Protein AF-A0A7M2T4Y6-F1 (afdb_monomer_lite)

Foldseek 3Di:
DDDDPQKDKDKDWDQDDPVCVVVDDPVCVVVNTDIDIDIDNAALPCGDPVDPPNSPPVNVVVVVVCVVVVVVLVVLLCVPFLVCQPDPDPVSSVVSVVVSVVVSVVLLCCLVPPCVVPVPQSPDRVVVCCVQPVPFPWDWDADPNDIDIDGDPPPPHPDPADDPPDDDPPPDPDPDDDPDPDDPPDDDDDDDDDDDDDDDDDDDDDDDDDDD

Sequence (212 aa):
MGRPEGMRLIVGQVKPSRRDAKKLTAFEQRTGWHYQIVATNVPARQGLSRALGSGQVWFVDALYRDHAEVEDRVKAIKRVGLGLLPSTSWQLNAAWVLAATLAADLDAWTRLLLLHDEPALAAAEPETIRRKLYHLPARLTTHARRRTLHLDRTWPGPTRSPRPGGAPPNCWPAPYGRPPPRRHRRGENRSTLGPVEPDAATPARRSSTARS

Radius of gyration: 33.73 Å; chains: 1; bounding box: 100×83×61 Å

Structure (mmCIF, N/CA/C/O backbone):
data_AF-A0A7M2T4Y6-F1
#
_entry.id   AF-A0A7M2T4Y6-F1
#
loop_
_atom_site.group_PDB
_atom_site.id
_atom_site.type_symbol
_atom_site.label_atom_id
_atom_site.label_alt_id
_atom_site.label_comp_id
_atom_site.label_asym_id
_atom_site.label_entity_id
_atom_site.label_seq_id
_atom_site.pdbx_PDB_ins_code
_atom_site.Cartn_x
_atom_site.Cartn_y
_atom_site.Cartn_z
_atom_site.occupancy
_atom_site.B_iso_or_equiv
_atom_site.auth_seq_id
_atom_site.auth_comp_id
_atom_site.auth_asym_id
_atom_site.auth_atom_id
_atom_site.pdbx_PDB_model_num
ATOM 1 N N . MET A 1 1 ? -33.852 4.608 2.303 1.00 56.06 1 MET A N 1
ATOM 2 C CA . MET A 1 1 ? -32.692 3.814 1.842 1.00 56.06 1 MET A CA 1
ATOM 3 C C . MET A 1 1 ? -32.162 3.030 3.033 1.00 56.06 1 MET A C 1
ATOM 5 O O . MET A 1 1 ? -31.587 3.633 3.930 1.00 56.06 1 MET A O 1
ATOM 9 N N . GLY A 1 2 ? -32.483 1.737 3.116 1.00 75.94 2 GLY A N 1
ATOM 10 C CA . GLY A 1 2 ? -32.081 0.876 4.233 1.00 75.94 2 GLY A CA 1
ATOM 11 C C . GLY A 1 2 ? -30.620 0.439 4.128 1.00 75.94 2 GLY A C 1
ATOM 12 O O . GLY A 1 2 ? -30.035 0.445 3.047 1.00 75.94 2 GLY A O 1
ATOM 13 N N . ARG A 1 3 ? -30.027 0.077 5.265 1.00 75.69 3 ARG A N 1
ATOM 14 C CA . ARG A 1 3 ? -28.677 -0.489 5.345 1.00 75.69 3 ARG A CA 1
ATOM 15 C C . ARG A 1 3 ? -28.613 -1.815 4.558 1.00 75.69 3 ARG A C 1
ATOM 17 O O . ARG A 1 3 ? -29.522 -2.625 4.730 1.00 75.69 3 ARG A O 1
ATOM 24 N N . PRO A 1 4 ? -27.552 -2.069 3.771 1.00 82.06 4 PRO A N 1
ATOM 25 C CA . PRO A 1 4 ? -27.324 -3.365 3.136 1.00 82.06 4 PRO A CA 1
ATOM 26 C C . PRO A 1 4 ? -27.311 -4.505 4.161 1.00 82.06 4 PRO A C 1
ATOM 28 O O . PRO A 1 4 ? -26.706 -4.381 5.233 1.00 82.06 4 PRO A O 1
ATOM 31 N N . GLU A 1 5 ? -27.962 -5.617 3.829 1.00 82.94 5 GLU A N 1
ATOM 32 C CA . GLU A 1 5 ? -27.984 -6.811 4.672 1.00 82.94 5 GLU A CA 1
ATOM 33 C C . GLU A 1 5 ? -26.557 -7.340 4.904 1.00 82.94 5 GLU A C 1
ATOM 35 O O . GLU A 1 5 ? -25.698 -7.282 4.024 1.00 82.94 5 GLU A O 1
ATOM 40 N N . GLY A 1 6 ? -26.261 -7.785 6.128 1.00 82.31 6 GLY A N 1
ATOM 41 C CA . GLY A 1 6 ? -24.927 -8.275 6.502 1.00 82.31 6 GLY A CA 1
ATOM 42 C C . GLY A 1 6 ? -23.855 -7.197 6.731 1.00 82.31 6 GLY A C 1
ATOM 43 O O . GLY A 1 6 ? -22.756 -7.521 7.183 1.00 82.31 6 GLY A O 1
ATOM 44 N N . MET A 1 7 ? -24.146 -5.912 6.498 1.00 88.62 7 MET A N 1
ATOM 45 C CA . MET A 1 7 ? -23.228 -4.823 6.843 1.00 88.62 7 MET A CA 1
ATOM 46 C C . MET A 1 7 ? -23.132 -4.678 8.367 1.00 88.62 7 MET A C 1
ATOM 48 O O . MET A 1 7 ? -24.150 -4.620 9.057 1.00 88.62 7 MET A O 1
ATOM 52 N N . ARG A 1 8 ? -21.923 -4.530 8.914 1.00 89.31 8 ARG A N 1
ATOM 53 C CA . ARG A 1 8 ? -21.618 -4.239 10.329 1.00 89.31 8 ARG A CA 1
ATOM 54 C C . ARG A 1 8 ? -20.864 -2.906 10.451 1.00 89.31 8 ARG A C 1
ATOM 56 O O . ARG A 1 8 ? -20.128 -2.524 9.545 1.00 89.31 8 ARG A O 1
ATOM 63 N N . LEU A 1 9 ? -21.087 -2.191 11.556 1.00 91.12 9 LEU A N 1
ATOM 64 C CA . LEU A 1 9 ? -20.340 -0.979 11.905 1.00 91.12 9 LEU A CA 1
ATOM 65 C C . LEU A 1 9 ? -19.523 -1.299 13.148 1.00 91.12 9 LEU A C 1
ATOM 67 O O . LEU A 1 9 ? -20.070 -1.799 14.127 1.00 91.12 9 LEU A O 1
ATOM 71 N N . ILE A 1 10 ? -18.230 -1.027 13.085 1.00 90.88 10 ILE A N 1
ATOM 72 C CA . ILE A 1 10 ? -17.296 -1.195 14.190 1.00 90.88 10 ILE A CA 1
ATOM 73 C C . ILE A 1 10 ? -16.854 0.202 14.599 1.00 90.88 10 ILE A C 1
ATOM 75 O O . ILE A 1 10 ? -16.450 0.987 13.744 1.00 90.88 10 ILE A O 1
ATOM 79 N N . VAL A 1 11 ? -16.952 0.515 15.889 1.00 91.56 11 VAL A N 1
ATOM 80 C CA . VAL A 1 11 ? -16.547 1.816 16.428 1.00 91.56 11 VAL A CA 1
ATOM 81 C C . VAL A 1 11 ? -15.307 1.620 17.287 1.00 91.56 11 VAL A C 1
ATOM 83 O O . VAL A 1 11 ? -15.361 0.954 18.319 1.00 91.56 11 VAL A O 1
ATOM 86 N N . GLY A 1 12 ? -14.195 2.193 16.841 1.00 88.69 12 GLY A N 1
ATOM 87 C CA . GLY A 1 12 ? -12.956 2.287 17.598 1.00 88.69 12 GLY A CA 1
ATOM 88 C C . GLY A 1 12 ? -12.886 3.609 18.353 1.00 88.69 12 GLY A C 1
ATOM 89 O O . GLY A 1 12 ? -13.310 4.647 17.841 1.00 88.69 12 GLY A O 1
ATOM 90 N N . GLN A 1 13 ? -12.337 3.565 19.564 1.00 90.31 13 GLN A N 1
ATOM 91 C CA . GLN A 1 13 ? -11.998 4.754 20.341 1.00 90.31 13 GLN A CA 1
ATOM 92 C C . GLN A 1 13 ? -10.482 4.862 20.408 1.00 90.31 13 GLN A C 1
ATOM 94 O O . GLN A 1 13 ? -9.802 3.909 20.790 1.00 90.31 13 GLN A O 1
ATOM 99 N N . VAL A 1 14 ? -9.952 6.017 20.027 1.00 88.44 14 VAL A N 1
ATOM 100 C CA . VAL A 1 14 ? -8.516 6.285 20.022 1.00 88.44 14 VAL A CA 1
ATOM 101 C C . VAL A 1 14 ? -8.263 7.545 20.827 1.00 88.44 14 VAL A C 1
ATOM 103 O O . VAL A 1 14 ? -9.002 8.527 20.729 1.00 88.44 14 VAL A O 1
ATOM 106 N N . LYS A 1 15 ? -7.211 7.531 21.649 1.00 90.62 15 LYS A N 1
ATOM 107 C CA . LYS A 1 15 ? -6.803 8.739 22.360 1.00 90.62 15 LYS A CA 1
ATOM 108 C C . LYS A 1 15 ? -6.257 9.741 21.333 1.00 90.62 15 LYS A C 1
ATOM 110 O O . LYS A 1 15 ? -5.295 9.404 20.640 1.00 90.62 15 LYS A O 1
ATOM 115 N N . PRO A 1 16 ? -6.850 10.939 21.205 1.00 88.38 16 PRO A N 1
ATOM 116 C CA . PRO A 1 16 ? -6.471 11.884 20.163 1.00 88.38 16 PRO A CA 1
ATOM 117 C C . PRO A 1 16 ? -5.017 12.328 20.338 1.00 88.38 16 PRO A C 1
ATOM 119 O O . PRO A 1 16 ? -4.589 12.668 21.446 1.00 88.38 16 PRO A O 1
ATOM 122 N N . SER A 1 17 ? -4.246 12.342 19.247 1.00 85.88 17 SER A N 1
ATOM 123 C CA . SER A 1 17 ? -2.893 12.893 19.280 1.00 85.88 17 SER A CA 1
ATOM 124 C C . SER A 1 17 ? -2.934 14.423 19.229 1.00 85.88 17 SER A C 1
ATOM 126 O O . SER A 1 17 ? -3.922 15.040 18.820 1.00 85.88 17 SER A O 1
ATOM 128 N N . ARG A 1 18 ? -1.813 15.076 19.559 1.00 84.50 18 ARG A N 1
ATOM 129 C CA . ARG A 1 18 ? -1.681 16.541 19.444 1.00 84.50 18 ARG A CA 1
ATOM 130 C C . ARG A 1 18 ? -1.966 17.061 18.026 1.00 84.50 18 ARG A C 1
ATOM 132 O O . ARG A 1 18 ? -2.377 18.209 17.876 1.00 84.50 18 ARG A O 1
ATOM 139 N N . ARG A 1 19 ? -1.740 16.244 16.989 1.00 82.62 19 ARG A N 1
ATOM 140 C CA . ARG A 1 19 ? -2.031 16.604 15.589 1.00 82.62 19 ARG A CA 1
ATOM 141 C C . ARG A 1 19 ? -3.530 16.581 15.297 1.00 82.62 19 ARG A C 1
ATOM 143 O O . ARG A 1 19 ? -4.000 17.396 14.506 1.00 82.62 19 ARG A O 1
ATOM 150 N N . ASP A 1 20 ? -4.259 15.700 15.972 1.00 82.12 20 ASP A N 1
ATOM 151 C CA . ASP A 1 20 ? -5.692 15.496 15.763 1.00 82.12 20 ASP A CA 1
ATOM 152 C C . ASP A 1 20 ? -6.520 16.524 16.524 1.00 82.12 20 ASP A C 1
ATOM 154 O O . ASP A 1 20 ? -7.615 16.845 16.086 1.00 82.12 20 ASP A O 1
ATOM 158 N N . ALA A 1 21 ? -5.962 17.132 17.580 1.00 80.31 21 ALA A N 1
ATOM 159 C CA . ALA A 1 21 ? -6.607 18.143 18.425 1.00 80.31 21 ALA A CA 1
ATOM 160 C C . ALA A 1 21 ? -7.379 19.234 17.651 1.00 80.31 21 ALA A C 1
ATOM 162 O O . ALA A 1 21 ? -8.423 19.687 18.106 1.00 80.31 21 ALA A O 1
ATOM 163 N N . LYS A 1 22 ? -6.894 19.640 16.469 1.00 83.00 22 LYS A N 1
ATOM 164 C CA . LYS A 1 22 ? -7.538 20.665 15.625 1.00 83.00 22 LYS A CA 1
ATOM 165 C C . LYS A 1 22 ? -8.741 20.160 14.818 1.00 83.00 22 LYS A C 1
ATOM 167 O O . LYS A 1 22 ? -9.500 20.974 14.308 1.00 83.00 22 LYS A O 1
ATOM 172 N N . LYS A 1 23 ? -8.870 18.846 14.644 1.00 84.94 23 LYS A N 1
ATOM 173 C CA . LYS A 1 23 ? -9.876 18.184 13.803 1.00 84.94 23 LYS A CA 1
ATOM 174 C C . LYS A 1 23 ? -10.997 17.529 14.612 1.00 84.94 23 LYS A C 1
ATOM 176 O O . LYS A 1 23 ? -11.909 16.979 14.007 1.00 84.94 23 LYS A O 1
ATOM 181 N N . LEU A 1 24 ? -10.931 17.570 15.946 1.00 86.19 24 LEU A N 1
ATOM 182 C CA . LEU A 1 24 ? -11.944 16.943 16.789 1.00 86.19 24 LEU A CA 1
ATOM 183 C C . LEU A 1 24 ? -13.290 17.650 16.650 1.00 86.19 24 LEU A C 1
ATOM 185 O O . LEU A 1 24 ? -13.403 18.870 16.787 1.00 86.19 24 LEU A O 1
ATOM 189 N N . THR A 1 25 ? -14.325 16.844 16.475 1.00 88.12 25 THR A N 1
ATOM 190 C CA . THR A 1 25 ? -15.721 17.278 16.495 1.00 88.12 25 THR A CA 1
ATOM 191 C C . THR A 1 25 ? -16.099 17.756 17.902 1.00 88.12 25 THR A C 1
ATOM 193 O O . THR A 1 25 ? -15.536 17.292 18.892 1.00 88.12 25 THR A O 1
ATOM 196 N N . ALA A 1 26 ? -17.103 18.628 18.037 1.00 89.44 26 ALA A N 1
ATOM 197 C CA . ALA A 1 26 ? -17.578 19.105 19.346 1.00 89.44 26 ALA A CA 1
ATOM 198 C C . ALA A 1 26 ? -17.929 17.961 20.328 1.00 89.44 26 ALA A C 1
ATOM 200 O O . ALA A 1 26 ? -17.712 18.074 21.533 1.00 89.44 26 ALA A O 1
ATOM 201 N N . PHE A 1 27 ? -18.424 16.830 19.813 1.00 88.88 27 PHE A N 1
ATOM 202 C CA . PHE A 1 27 ? -18.672 15.617 20.599 1.00 88.88 27 PHE A CA 1
ATOM 203 C C . PHE A 1 27 ? -17.379 14.962 21.122 1.00 88.88 27 PHE A C 1
ATOM 205 O O . PHE A 1 27 ? -17.298 14.560 22.283 1.00 88.88 27 PHE A O 1
ATOM 212 N N . GLU A 1 28 ? -16.348 14.895 20.286 1.00 90.81 28 GLU A N 1
ATOM 213 C CA . GLU A 1 28 ? -15.044 14.302 20.608 1.00 90.81 28 GLU A CA 1
ATOM 214 C C . GLU A 1 28 ? -14.272 15.163 21.609 1.00 90.81 28 GLU A C 1
ATOM 216 O O . GLU A 1 28 ? -13.628 14.650 22.518 1.00 90.81 28 GLU A O 1
ATOM 221 N N . GLN A 1 29 ? -14.402 16.489 21.507 1.00 88.75 29 GLN A N 1
ATOM 222 C CA . GLN A 1 29 ? -13.827 17.425 22.477 1.00 88.75 29 GLN A CA 1
ATOM 223 C C . GLN A 1 29 ? -14.450 17.259 23.869 1.00 88.75 29 GLN A C 1
ATOM 225 O O . GLN A 1 29 ? -13.742 17.320 24.870 1.00 88.75 29 GLN A O 1
ATOM 230 N N . ARG A 1 30 ? -15.765 17.009 23.939 1.00 91.75 30 ARG A N 1
ATOM 231 C CA . ARG A 1 30 ? -16.480 16.778 25.205 1.00 91.75 30 ARG A CA 1
ATOM 232 C C . ARG A 1 30 ? -16.122 15.452 25.868 1.00 91.75 30 ARG A C 1
ATOM 234 O O . ARG A 1 30 ? -16.092 15.373 27.089 1.00 91.75 30 ARG A O 1
ATOM 241 N N . THR A 1 31 ? -15.927 14.407 25.072 1.00 90.44 31 THR A N 1
ATOM 242 C CA . THR A 1 31 ? -15.650 13.047 25.561 1.00 90.44 31 THR A CA 1
ATOM 243 C C . THR A 1 31 ? -14.160 12.795 25.781 1.00 90.44 31 THR A C 1
ATOM 245 O O . THR A 1 31 ? -13.800 11.911 26.553 1.00 90.44 31 THR A O 1
ATOM 248 N N . GLY A 1 32 ? -13.290 13.567 25.123 1.00 89.25 32 GLY A N 1
ATOM 249 C CA . GLY A 1 32 ? -11.840 13.387 25.162 1.00 89.25 32 GLY A CA 1
ATOM 250 C C . GLY A 1 32 ? -11.331 12.220 24.308 1.00 89.25 32 GLY A C 1
ATOM 251 O O . GLY A 1 32 ? -10.147 11.889 24.386 1.00 89.25 32 GLY A O 1
ATOM 252 N N . TRP A 1 33 ? -12.195 11.610 23.4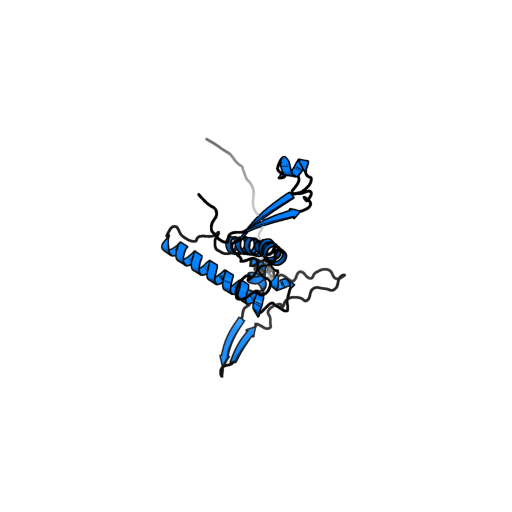91 1.00 91.56 33 TRP A N 1
ATOM 253 C CA . TRP A 1 33 ? -11.878 10.465 22.636 1.00 91.56 33 TRP A CA 1
ATOM 254 C C . TRP A 1 33 ? -12.129 10.796 21.167 1.00 91.56 33 TRP A C 1
ATOM 256 O O . TRP A 1 33 ? -13.115 11.449 20.832 1.00 91.56 33 TRP A O 1
ATOM 266 N N . HIS A 1 34 ? -11.243 10.321 20.289 1.00 90.25 34 HIS A N 1
ATOM 267 C CA . HIS A 1 34 ? -11.476 10.327 18.848 1.00 90.25 34 HIS A CA 1
ATOM 268 C C . HIS A 1 34 ? -12.184 9.032 18.452 1.00 90.25 34 HIS A C 1
ATOM 270 O O . HIS A 1 34 ? -11.745 7.943 18.840 1.00 90.25 34 HIS A O 1
ATOM 276 N N . TYR A 1 35 ? -13.273 9.146 17.693 1.00 89.94 35 TYR A N 1
ATOM 277 C CA . TYR A 1 35 ? -14.063 7.997 17.266 1.00 89.94 35 TYR A CA 1
ATOM 278 C C . TYR A 1 35 ? -13.834 7.715 15.791 1.00 89.94 35 TYR A C 1
ATOM 280 O O . TYR A 1 35 ? -13.989 8.583 14.934 1.00 89.94 35 TYR A O 1
ATOM 288 N N . GLN A 1 36 ? -13.540 6.457 15.491 1.00 89.12 36 GLN A N 1
ATOM 289 C CA . GLN A 1 36 ? -13.384 5.982 14.129 1.00 89.12 36 GLN A CA 1
ATOM 290 C C . GLN A 1 36 ? -14.416 4.894 13.855 1.00 89.12 36 GLN A C 1
ATOM 292 O O . GLN A 1 36 ? -14.528 3.929 14.612 1.00 89.12 36 GLN A O 1
ATOM 297 N N . ILE A 1 37 ? -15.175 5.047 12.771 1.00 90.88 37 ILE A N 1
ATOM 298 C CA . ILE A 1 37 ? -16.225 4.102 12.389 1.00 90.88 37 ILE A CA 1
ATOM 299 C C . ILE A 1 37 ? -15.777 3.365 11.133 1.00 90.88 37 ILE A C 1
ATOM 301 O O . ILE A 1 37 ? -15.547 3.983 10.096 1.00 90.88 37 ILE A O 1
ATOM 305 N N . VAL A 1 38 ? -15.691 2.040 11.216 1.00 90.38 38 VAL A N 1
ATOM 306 C CA . VAL A 1 38 ? -15.408 1.177 10.069 1.00 90.38 38 VAL A CA 1
ATOM 307 C C . VAL A 1 38 ? -16.673 0.430 9.689 1.00 90.38 38 VAL A C 1
ATOM 309 O O . VAL A 1 38 ? -17.248 -0.316 10.485 1.00 90.38 38 VAL A O 1
ATOM 312 N N . ALA A 1 39 ? -17.100 0.628 8.448 1.00 91.31 39 ALA A N 1
ATOM 313 C CA . ALA A 1 39 ? -18.188 -0.117 7.854 1.00 91.31 39 ALA A CA 1
ATOM 314 C C . ALA A 1 39 ? -17.640 -1.291 7.042 1.00 91.31 39 ALA A C 1
ATOM 316 O O . ALA A 1 39 ? -16.776 -1.112 6.189 1.00 91.31 39 ALA A O 1
ATOM 317 N N . THR A 1 40 ? -18.131 -2.500 7.300 1.00 90.00 40 THR A N 1
ATOM 318 C CA . THR A 1 40 ? -17.652 -3.701 6.607 1.00 90.00 40 THR A CA 1
ATOM 319 C C . THR A 1 40 ? -18.778 -4.714 6.430 1.00 90.00 40 THR A C 1
ATOM 321 O O . THR A 1 40 ? -19.718 -4.749 7.219 1.00 90.00 40 THR A O 1
ATOM 324 N N . ASN A 1 41 ? -18.697 -5.534 5.388 1.00 90.56 41 ASN A N 1
ATOM 325 C CA . ASN A 1 41 ? -19.604 -6.652 5.111 1.00 90.56 41 ASN A CA 1
ATOM 326 C C . ASN A 1 41 ? -18.990 -8.016 5.476 1.00 90.56 41 ASN A C 1
ATOM 328 O O . ASN A 1 41 ? -19.554 -9.054 5.143 1.00 90.56 41 ASN A O 1
ATOM 332 N N . VAL A 1 42 ? -17.828 -8.036 6.137 1.00 88.69 42 VAL A N 1
ATOM 333 C CA . VAL A 1 42 ? -17.208 -9.286 6.586 1.00 88.69 42 VAL A CA 1
ATOM 334 C C . VAL A 1 42 ? -18.105 -9.934 7.661 1.00 88.69 42 VAL A C 1
ATOM 336 O O . VAL A 1 42 ? -18.450 -9.264 8.638 1.00 88.69 42 VAL A O 1
ATOM 339 N N . PRO A 1 43 ? -18.500 -11.215 7.530 1.00 87.94 43 PRO A N 1
ATOM 340 C CA . PRO A 1 43 ? -19.362 -11.875 8.512 1.00 87.94 43 PRO A CA 1
ATOM 341 C C . PRO A 1 43 ? -18.685 -12.024 9.881 1.00 87.94 43 PRO A C 1
ATOM 343 O O . PRO A 1 43 ? -17.536 -12.449 9.965 1.00 87.94 43 PRO A O 1
ATOM 346 N N . ALA A 1 44 ? -19.402 -11.749 10.977 1.00 84.56 44 ALA A N 1
ATOM 347 C CA . ALA A 1 44 ? -18.850 -11.832 12.341 1.00 84.56 44 ALA A CA 1
ATOM 348 C C . ALA A 1 44 ? -18.409 -13.238 12.760 1.00 84.56 44 ALA A C 1
ATOM 350 O O . ALA A 1 44 ? -17.361 -13.386 13.380 1.00 84.56 44 ALA A O 1
ATOM 351 N N . ARG A 1 45 ? -19.190 -14.266 12.411 1.00 82.00 45 ARG A N 1
ATOM 352 C CA . ARG A 1 45 ? -18.912 -15.649 12.831 1.00 82.00 45 ARG A CA 1
ATOM 353 C C . ARG A 1 45 ? -17.994 -16.395 11.867 1.00 82.00 45 ARG A C 1
ATOM 355 O O . ARG A 1 45 ? -17.092 -17.090 12.310 1.00 82.00 45 ARG A O 1
ATOM 362 N N . GLN A 1 46 ? -18.229 -16.252 10.565 1.00 83.56 46 GLN A N 1
ATOM 363 C CA . GLN A 1 46 ? -17.495 -16.993 9.533 1.00 83.56 46 GLN A CA 1
ATOM 364 C C . GLN A 1 46 ? -16.240 -16.273 9.040 1.00 83.56 46 GLN A C 1
ATOM 366 O O . GLN A 1 46 ? -15.268 -16.934 8.689 1.00 83.56 46 GLN A O 1
ATOM 371 N N . GLY A 1 47 ? -16.234 -14.937 9.036 1.00 85.44 47 GLY A N 1
ATOM 372 C CA . GLY A 1 47 ? -15.184 -14.177 8.368 1.00 85.44 47 GLY A CA 1
ATOM 373 C C . GLY A 1 47 ? -15.143 -14.421 6.854 1.00 85.44 47 GLY A C 1
ATOM 374 O O . GLY A 1 47 ? -16.103 -14.881 6.240 1.00 85.44 47 GLY A O 1
ATOM 375 N N . LEU A 1 48 ? -14.020 -14.065 6.247 1.00 86.62 48 LEU A N 1
ATOM 376 C CA . LEU A 1 48 ? -13.625 -14.369 4.880 1.00 86.62 48 LEU A CA 1
ATOM 377 C C . LEU A 1 48 ? -13.201 -15.839 4.750 1.00 86.62 48 LEU A C 1
ATOM 379 O O . LEU A 1 48 ? -12.450 -16.361 5.572 1.00 86.62 48 LEU A O 1
ATOM 383 N N . SER A 1 49 ? -13.597 -16.473 3.646 1.00 85.00 49 SER A N 1
ATOM 384 C CA . SER A 1 49 ? -13.389 -17.907 3.382 1.00 85.00 49 SER A CA 1
ATOM 385 C C . SER A 1 49 ? -11.928 -18.374 3.400 1.00 85.00 49 SER A C 1
ATOM 387 O O . SER A 1 49 ? -11.670 -19.547 3.649 1.00 85.00 49 SER A O 1
ATOM 389 N N . ARG A 1 50 ? -10.964 -17.480 3.143 1.00 85.12 50 ARG A N 1
ATOM 390 C CA . ARG A 1 50 ? -9.521 -17.793 3.100 1.00 85.12 50 ARG A CA 1
ATOM 391 C C . ARG A 1 50 ? -8.729 -17.238 4.286 1.00 85.12 50 ARG A C 1
ATOM 393 O O . ARG A 1 50 ? -7.510 -17.357 4.297 1.00 85.12 50 ARG A O 1
ATOM 400 N N . ALA A 1 51 ? -9.397 -16.628 5.265 1.00 83.19 51 ALA A N 1
ATOM 401 C CA . ALA A 1 51 ? -8.745 -16.021 6.421 1.00 83.19 51 ALA A CA 1
ATOM 402 C C . ALA A 1 51 ? -9.492 -16.393 7.706 1.00 83.19 51 ALA A C 1
ATOM 404 O O . ALA A 1 51 ? -10.475 -15.753 8.083 1.00 83.19 51 ALA A O 1
ATOM 405 N N . LEU A 1 52 ? -9.019 -17.432 8.394 1.00 83.94 52 LEU A N 1
ATOM 406 C CA . LEU A 1 52 ? -9.554 -17.825 9.698 1.00 83.94 52 LEU A CA 1
ATOM 407 C C . LEU A 1 52 ? -9.436 -16.659 10.690 1.00 83.94 52 LEU A C 1
ATOM 409 O O . LEU A 1 52 ? -8.435 -15.950 10.717 1.00 83.94 52 LEU A O 1
ATOM 413 N N . GLY A 1 53 ? -10.480 -16.434 11.490 1.00 84.56 53 GLY A N 1
ATOM 414 C CA . GLY A 1 53 ? -10.506 -15.337 12.464 1.00 84.56 53 GLY A CA 1
ATOM 415 C C . GLY A 1 53 ? -10.780 -13.947 11.876 1.00 84.56 53 GLY A C 1
ATOM 416 O O . GLY A 1 53 ? -10.899 -12.989 12.632 1.00 84.56 53 GLY A O 1
ATOM 417 N N . SER A 1 54 ? -10.984 -13.814 10.563 1.00 87.06 54 SER A N 1
ATOM 418 C CA . SER A 1 54 ? -11.267 -12.512 9.931 1.00 87.06 54 SER A CA 1
ATOM 419 C C . SER A 1 54 ? -12.624 -11.891 10.286 1.00 87.06 54 SER A C 1
ATOM 421 O O . SER A 1 54 ? -12.871 -10.705 10.060 1.00 87.06 54 SER A O 1
ATOM 423 N N . GLY A 1 55 ? -13.516 -12.678 10.889 1.00 87.56 55 GLY A N 1
ATOM 424 C CA . GLY A 1 55 ? -14.763 -12.183 11.463 1.00 87.56 55 GLY A CA 1
ATOM 425 C C . GLY A 1 55 ? -14.561 -11.329 12.717 1.00 87.56 55 GLY A C 1
ATOM 426 O O . GLY A 1 55 ? -15.449 -10.540 13.043 1.00 87.56 55 GLY A O 1
ATOM 427 N N . GLN A 1 56 ? -13.404 -11.443 13.374 1.00 90.69 56 GLN A N 1
ATOM 428 C CA . GLN A 1 56 ? -13.092 -10.762 14.626 1.00 90.69 56 GLN A CA 1
ATOM 429 C C . GLN A 1 56 ? -12.825 -9.265 14.428 1.00 90.69 56 GLN A C 1
ATOM 431 O O . GLN A 1 56 ? -12.333 -8.823 13.389 1.00 90.69 56 GLN A O 1
ATOM 436 N N . VAL A 1 57 ? -13.115 -8.477 15.464 1.00 89.50 57 VAL A N 1
ATOM 437 C CA . VAL A 1 57 ? -12.987 -7.009 15.429 1.00 89.50 57 VAL A CA 1
ATOM 438 C C . VAL A 1 57 ? -11.536 -6.563 15.233 1.00 89.50 57 VAL A C 1
ATOM 440 O O . VAL A 1 57 ? -11.279 -5.673 14.427 1.00 89.50 57 VAL A O 1
ATOM 443 N N . TRP A 1 58 ? -10.582 -7.215 15.906 1.00 89.56 58 TRP A N 1
ATOM 444 C CA . TRP A 1 58 ? -9.156 -6.886 15.802 1.00 89.56 58 TRP A CA 1
ATOM 445 C C . TRP A 1 58 ? -8.598 -7.097 14.389 1.00 89.56 58 TRP A C 1
ATOM 447 O O . TRP A 1 58 ? -7.723 -6.352 13.964 1.00 89.56 58 TRP A O 1
ATOM 457 N N . PHE A 1 59 ? -9.123 -8.071 13.640 1.00 90.62 59 PHE A N 1
ATOM 458 C CA . PHE A 1 59 ? -8.683 -8.331 12.271 1.00 90.62 59 PHE A CA 1
ATOM 459 C C . PHE A 1 59 ? -9.113 -7.202 11.334 1.00 90.62 59 PHE A C 1
ATOM 461 O O . PHE A 1 59 ? -8.321 -6.726 10.529 1.00 90.62 59 PHE A O 1
ATOM 468 N N . VAL A 1 60 ? -10.360 -6.737 11.463 1.00 90.06 60 VAL A N 1
ATOM 469 C CA . VAL A 1 60 ? -10.854 -5.603 10.667 1.00 90.06 60 VAL A CA 1
ATOM 470 C C . VAL A 1 60 ? -10.110 -4.320 11.011 1.00 90.06 60 VAL A C 1
ATOM 472 O O . VAL A 1 60 ? -9.779 -3.556 10.111 1.00 90.06 60 VAL A O 1
ATOM 475 N N . ASP A 1 61 ? -9.849 -4.084 12.297 1.00 88.56 61 ASP A N 1
ATOM 476 C CA . ASP A 1 61 ? -9.076 -2.925 12.749 1.00 88.56 61 ASP A CA 1
ATOM 477 C C . ASP A 1 61 ? -7.650 -2.953 12.173 1.00 88.56 61 ASP A C 1
ATOM 479 O O . ASP A 1 61 ? -7.184 -1.951 11.632 1.00 88.56 61 ASP A O 1
ATOM 483 N N . ALA A 1 62 ? -6.988 -4.116 12.196 1.00 89.38 62 ALA A N 1
ATOM 484 C CA . ALA A 1 62 ? -5.672 -4.300 11.588 1.00 89.38 62 ALA A CA 1
ATOM 485 C C . ALA A 1 62 ? -5.691 -4.053 10.072 1.00 89.38 62 ALA A C 1
ATOM 487 O O . ALA A 1 62 ? -4.885 -3.266 9.587 1.00 89.38 62 ALA A O 1
ATOM 488 N N . LEU A 1 63 ? -6.646 -4.641 9.340 1.00 87.81 63 LEU A N 1
ATOM 489 C CA . LEU A 1 63 ? -6.819 -4.394 7.902 1.00 87.81 63 LEU A CA 1
ATOM 490 C C . LEU A 1 63 ? -7.042 -2.914 7.586 1.00 87.81 63 LEU A C 1
ATOM 492 O O . LEU A 1 63 ? -6.552 -2.404 6.583 1.00 87.81 63 LEU A O 1
ATOM 496 N N . TYR A 1 64 ? -7.804 -2.217 8.426 1.00 86.94 64 TYR A N 1
ATOM 497 C CA . TYR A 1 64 ? -8.040 -0.797 8.223 1.00 86.94 64 TYR A CA 1
ATOM 498 C C . TYR A 1 64 ? -6.771 0.025 8.473 1.00 86.94 64 TYR A C 1
ATOM 500 O O . TYR A 1 64 ? -6.501 0.962 7.729 1.00 86.94 64 TYR A O 1
ATOM 508 N N . ARG A 1 65 ? -5.969 -0.312 9.492 1.00 84.38 65 ARG A N 1
ATOM 509 C CA . ARG A 1 65 ? -4.678 0.361 9.719 1.00 84.38 65 ARG A CA 1
ATOM 510 C C . ARG A 1 65 ? -3.682 0.095 8.592 1.00 84.38 65 ARG A C 1
ATOM 512 O O . ARG A 1 65 ? -2.965 1.013 8.207 1.00 84.38 65 ARG A O 1
ATOM 519 N N . ASP A 1 66 ? -3.691 -1.114 8.043 1.00 87.56 66 ASP A N 1
ATOM 520 C CA . ASP A 1 66 ? -2.873 -1.509 6.892 1.00 87.56 66 ASP A CA 1
ATOM 521 C C . ASP A 1 66 ? -3.211 -0.707 5.623 1.00 87.56 66 ASP A C 1
ATOM 523 O O . ASP A 1 66 ? -2.362 -0.483 4.764 1.00 87.56 66 ASP A O 1
ATOM 527 N N . HIS A 1 67 ? -4.426 -0.153 5.531 1.00 82.88 67 HIS A N 1
ATOM 528 C CA . HIS A 1 67 ? -4.817 0.707 4.413 1.00 82.88 67 HIS A CA 1
ATOM 529 C C . HIS A 1 67 ? -3.888 1.921 4.213 1.00 82.88 67 HIS A C 1
ATOM 531 O O . HIS A 1 67 ? -3.767 2.417 3.092 1.00 82.88 67 HIS A O 1
ATOM 537 N N . ALA A 1 68 ? -3.184 2.374 5.258 1.00 80.69 68 ALA A N 1
ATOM 538 C CA . ALA A 1 68 ? -2.170 3.421 5.135 1.00 80.69 68 ALA A CA 1
ATOM 539 C C . ALA A 1 68 ? -1.052 3.047 4.139 1.00 80.69 68 ALA A C 1
ATOM 541 O O . ALA A 1 68 ? -0.577 3.909 3.396 1.00 80.69 68 ALA A O 1
ATOM 542 N N . GLU A 1 69 ? -0.682 1.765 4.048 1.00 82.25 69 GLU A N 1
ATOM 543 C CA . GLU A 1 69 ? 0.312 1.292 3.078 1.00 82.25 69 GLU A CA 1
ATOM 544 C C . GLU A 1 69 ? -0.179 1.460 1.634 1.00 82.25 69 GLU A C 1
ATOM 546 O O . GLU A 1 69 ? 0.590 1.830 0.740 1.00 82.25 69 GLU A O 1
ATOM 551 N N . VAL A 1 70 ? -1.478 1.240 1.398 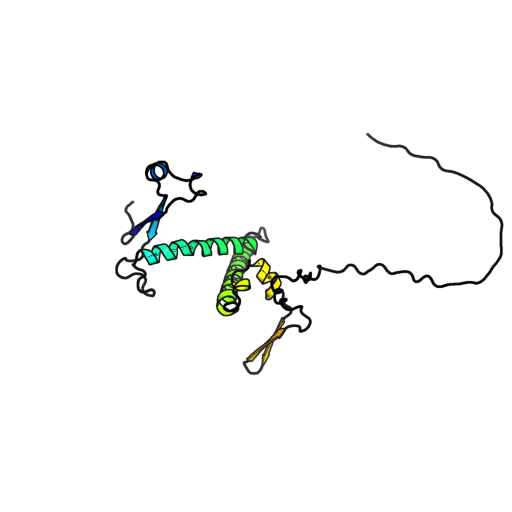1.00 84.81 70 VAL A N 1
ATOM 552 C CA . VAL A 1 70 ? -2.103 1.456 0.086 1.00 84.81 70 VAL A CA 1
ATOM 553 C C . VAL A 1 70 ? -2.015 2.929 -0.299 1.00 84.81 70 VAL A C 1
ATOM 555 O O . VAL A 1 70 ? -1.654 3.240 -1.435 1.00 84.81 70 VAL A O 1
ATOM 558 N N . GLU A 1 71 ? -2.286 3.849 0.629 1.00 85.88 71 GLU A N 1
ATOM 559 C CA . GLU A 1 71 ? -2.170 5.284 0.358 1.00 85.88 71 GLU A CA 1
ATOM 560 C C . GLU A 1 71 ? -0.742 5.695 -0.008 1.00 85.88 71 GLU A C 1
ATOM 562 O O . GLU A 1 71 ? -0.542 6.482 -0.939 1.00 85.88 71 GLU A O 1
ATOM 567 N N . ASP A 1 72 ? 0.258 5.157 0.687 1.00 85.19 72 ASP A N 1
ATOM 568 C CA . ASP A 1 72 ? 1.659 5.450 0.394 1.00 85.19 72 ASP A CA 1
ATOM 569 C C . ASP A 1 72 ? 2.089 4.868 -0.959 1.00 85.19 72 ASP A C 1
ATOM 571 O O . ASP A 1 72 ? 2.754 5.556 -1.742 1.00 85.19 72 ASP A O 1
ATOM 575 N N . ARG A 1 73 ? 1.595 3.678 -1.329 1.00 83.19 73 ARG A N 1
ATOM 576 C CA . ARG A 1 73 ? 1.770 3.130 -2.686 1.00 83.19 73 ARG A CA 1
ATOM 577 C C . ARG A 1 73 ? 1.079 3.968 -3.760 1.00 83.19 73 ARG A C 1
ATOM 579 O O . ARG A 1 73 ? 1.656 4.194 -4.824 1.00 83.19 73 ARG A O 1
ATOM 586 N N . VAL A 1 74 ? -0.112 4.501 -3.484 1.00 85.69 74 VAL A N 1
ATOM 587 C CA . VAL A 1 74 ? -0.818 5.417 -4.397 1.00 85.69 74 VAL A CA 1
ATOM 588 C C . VAL A 1 74 ? -0.048 6.734 -4.569 1.00 85.69 74 VAL A C 1
ATOM 590 O O . VAL A 1 74 ? 0.019 7.279 -5.674 1.00 85.69 74 VAL A O 1
ATOM 593 N N . LYS A 1 75 ? 0.575 7.264 -3.511 1.00 87.00 75 LYS A N 1
ATOM 594 C CA . LYS A 1 75 ? 1.450 8.447 -3.615 1.00 87.00 75 LYS A CA 1
ATOM 595 C C . LYS A 1 75 ? 2.690 8.142 -4.458 1.00 87.00 75 LYS A C 1
ATOM 597 O O . LYS A 1 75 ? 3.047 8.941 -5.324 1.00 87.00 75 LYS A O 1
ATOM 602 N N . ALA A 1 76 ? 3.303 6.981 -4.250 1.00 85.00 76 ALA A N 1
ATOM 603 C CA . ALA A 1 76 ? 4.453 6.506 -5.012 1.00 85.00 76 ALA A CA 1
ATOM 604 C C . ALA A 1 76 ? 4.156 6.388 -6.520 1.00 85.00 76 ALA A C 1
ATOM 606 O O . ALA A 1 76 ? 4.853 6.999 -7.331 1.00 85.00 76 ALA A O 1
ATOM 607 N N . ILE A 1 77 ? 3.090 5.684 -6.916 1.00 86.19 77 ILE A N 1
ATOM 608 C CA . ILE A 1 77 ? 2.735 5.512 -8.338 1.00 86.19 77 ILE A CA 1
ATOM 609 C C . ILE A 1 77 ? 2.383 6.847 -9.021 1.00 86.19 77 ILE A C 1
ATOM 611 O O . ILE A 1 77 ? 2.726 7.065 -10.188 1.00 86.19 77 ILE A O 1
ATOM 615 N N . LYS A 1 78 ? 1.769 7.789 -8.288 1.00 87.19 78 LYS A N 1
ATOM 616 C CA . LYS A 1 78 ? 1.506 9.151 -8.779 1.00 87.19 78 LYS A CA 1
ATOM 617 C C . LYS A 1 78 ? 2.793 9.917 -9.076 1.00 87.19 78 LYS A C 1
ATOM 619 O O . LYS A 1 78 ? 2.852 10.582 -10.105 1.00 87.19 78 LYS A O 1
ATOM 624 N N . ARG A 1 79 ? 3.823 9.800 -8.229 1.00 83.38 79 ARG A N 1
ATOM 625 C CA . ARG A 1 79 ? 5.130 10.443 -8.463 1.00 83.38 79 ARG A CA 1
ATOM 626 C C . ARG A 1 79 ? 5.866 9.872 -9.675 1.00 83.38 79 ARG A C 1
ATOM 628 O O . ARG A 1 79 ? 6.565 10.615 -10.353 1.00 83.38 79 ARG A O 1
ATOM 635 N N . VAL A 1 80 ? 5.744 8.568 -9.928 1.00 76.62 80 VAL A N 1
ATOM 636 C CA . VAL A 1 80 ? 6.563 7.879 -10.940 1.00 76.62 80 VAL A CA 1
ATOM 637 C C . VAL A 1 80 ? 5.928 7.880 -12.331 1.00 76.62 80 VAL A C 1
ATOM 639 O O . VAL A 1 80 ? 6.665 7.929 -13.314 1.00 76.62 80 VAL A O 1
ATOM 642 N N . GLY A 1 81 ? 4.594 7.838 -12.441 1.00 81.19 81 GLY A N 1
ATOM 643 C CA . GLY A 1 81 ? 3.940 7.703 -13.749 1.00 81.19 81 GLY A CA 1
ATOM 644 C C . GLY A 1 81 ? 2.560 8.339 -13.865 1.00 81.19 81 GLY A C 1
ATOM 645 O O . GLY A 1 81 ? 2.317 9.080 -14.815 1.00 81.19 81 GLY A O 1
ATOM 646 N N . LEU A 1 82 ? 1.655 8.101 -12.909 1.00 83.38 82 LEU A N 1
ATOM 647 C CA . LEU A 1 82 ? 0.257 8.542 -13.059 1.00 83.38 82 LEU A CA 1
ATOM 648 C C . LEU A 1 82 ? 0.072 10.066 -12.990 1.00 83.38 82 LEU A C 1
ATOM 650 O O . LEU A 1 82 ? -0.930 10.573 -13.482 1.00 83.38 82 LEU A O 1
ATOM 654 N N . GLY A 1 83 ? 1.019 10.803 -12.405 1.00 82.44 83 GLY A N 1
ATOM 655 C CA . GLY A 1 83 ? 1.012 12.268 -12.399 1.00 82.44 83 GLY A CA 1
ATOM 656 C C . GLY A 1 83 ? 1.564 12.915 -13.674 1.00 82.44 83 GLY A C 1
ATOM 657 O O . GLY A 1 83 ? 1.502 14.134 -13.795 1.00 82.44 83 GLY A O 1
ATOM 658 N N . LEU A 1 84 ? 2.115 12.131 -14.608 1.00 82.94 84 LEU A N 1
ATOM 659 C CA . LEU A 1 84 ? 2.848 12.613 -15.784 1.00 82.94 84 LEU A CA 1
ATOM 660 C C . LEU A 1 84 ? 2.245 12.029 -17.067 1.00 82.94 84 LEU A C 1
ATOM 662 O O . LEU A 1 84 ? 2.857 11.191 -17.727 1.00 82.94 84 LEU A O 1
ATOM 666 N N . LEU A 1 85 ? 1.021 12.443 -17.407 1.00 87.19 85 LEU A N 1
ATOM 667 C CA . LEU A 1 85 ? 0.381 12.007 -18.649 1.00 87.19 85 LEU A CA 1
ATOM 668 C C . LEU A 1 85 ? 1.136 12.579 -19.866 1.00 87.19 85 LEU A C 1
ATOM 670 O O . LEU A 1 85 ? 1.318 13.796 -19.944 1.00 87.19 85 LEU A O 1
ATOM 674 N N . PRO A 1 86 ? 1.580 11.737 -20.816 1.00 84.69 86 PRO A N 1
ATOM 675 C CA . PRO A 1 86 ? 2.497 12.156 -21.876 1.00 84.69 86 PRO A CA 1
ATOM 676 C C . PRO A 1 86 ? 1.811 12.847 -23.063 1.00 84.69 86 PRO A C 1
ATOM 678 O O . PRO A 1 86 ? 2.502 13.342 -23.952 1.00 84.69 86 PRO A O 1
ATOM 681 N N . SER A 1 87 ? 0.475 12.836 -23.145 1.00 89.06 87 SER A N 1
ATOM 682 C CA . SER A 1 87 ? -0.238 13.265 -24.351 1.00 89.06 87 SER A CA 1
ATOM 683 C C . SER A 1 87 ? -1.594 13.909 -24.076 1.00 89.06 87 SER A C 1
ATOM 685 O O . SER A 1 87 ? -2.193 13.740 -23.018 1.00 89.06 87 SER A O 1
ATOM 687 N N . THR A 1 88 ? -2.111 14.613 -25.081 1.00 89.19 88 THR A N 1
ATOM 688 C CA . THR A 1 88 ? -3.499 15.091 -25.149 1.00 89.19 88 THR A CA 1
ATOM 689 C C . THR A 1 88 ? -4.465 13.991 -25.626 1.00 89.19 88 THR A C 1
ATOM 691 O O . THR A 1 88 ? -5.669 14.104 -25.420 1.00 89.19 88 THR A O 1
ATOM 694 N N . SER A 1 89 ? -3.965 12.910 -26.246 1.00 94.44 89 SER A N 1
ATOM 695 C CA . SER A 1 89 ? -4.796 11.789 -26.713 1.00 94.44 89 SER A CA 1
ATOM 696 C C . SER A 1 89 ? -5.267 10.902 -25.558 1.00 94.44 89 SER A C 1
ATOM 698 O O . SER A 1 89 ? -4.467 10.405 -24.762 1.00 94.44 89 SER A O 1
ATOM 700 N N . TRP A 1 90 ? -6.574 10.627 -25.525 1.00 93.12 90 TRP A N 1
ATOM 701 C CA . TRP A 1 90 ? -7.175 9.715 -24.554 1.00 93.12 90 TRP A CA 1
ATOM 702 C C . TRP A 1 90 ? -6.634 8.286 -24.665 1.00 93.12 90 TRP A C 1
ATOM 704 O O . TRP A 1 90 ? -6.270 7.704 -23.646 1.00 93.12 90 TRP A O 1
ATOM 714 N N . GLN A 1 91 ? -6.543 7.717 -25.876 1.00 95.06 91 GLN A N 1
ATOM 715 C CA . GLN A 1 91 ? -6.103 6.324 -26.032 1.00 95.06 91 GLN A CA 1
ATOM 716 C C . GLN A 1 91 ? -4.668 6.123 -25.533 1.00 95.06 91 GLN A C 1
ATOM 718 O O . GLN A 1 91 ? -4.378 5.132 -24.863 1.00 95.06 91 GLN A O 1
ATOM 723 N N . LEU A 1 92 ? -3.782 7.084 -25.812 1.00 93.44 92 LEU A N 1
ATOM 724 C CA . LEU A 1 92 ? -2.394 7.023 -25.360 1.00 93.44 92 LEU A CA 1
ATOM 725 C C . LEU A 1 92 ? -2.291 7.156 -23.836 1.00 93.44 92 LEU A C 1
ATOM 727 O O . LEU A 1 92 ? -1.539 6.416 -23.205 1.00 93.44 92 LEU A O 1
ATOM 731 N N . ASN A 1 93 ? -3.090 8.033 -23.228 1.00 93.19 93 ASN A N 1
ATOM 732 C CA . ASN A 1 93 ? -3.135 8.167 -21.773 1.00 93.19 93 ASN A CA 1
ATOM 733 C C . ASN A 1 93 ? -3.734 6.930 -21.092 1.00 93.19 93 ASN A C 1
ATOM 735 O O . ASN A 1 93 ? -3.244 6.521 -20.04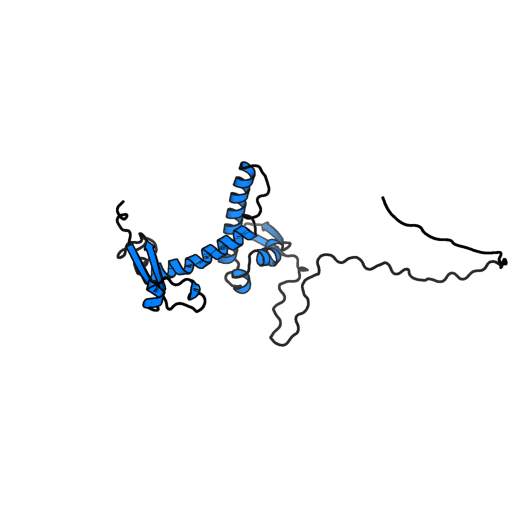5 1.00 93.19 93 ASN A O 1
ATOM 739 N N . ALA A 1 94 ? -4.739 6.288 -21.689 1.00 93.31 94 ALA A N 1
ATOM 740 C CA . ALA A 1 94 ? -5.281 5.032 -21.175 1.00 93.31 94 ALA A CA 1
ATOM 741 C C . ALA A 1 94 ? -4.221 3.915 -21.195 1.00 93.31 94 ALA A C 1
ATOM 743 O O . ALA A 1 94 ? -4.021 3.234 -20.189 1.00 93.31 94 ALA A O 1
ATOM 744 N N . ALA A 1 95 ? -3.484 3.776 -22.303 1.00 93.81 95 ALA A N 1
ATOM 745 C CA . ALA A 1 95 ? -2.363 2.842 -22.392 1.00 93.81 95 ALA A CA 1
ATOM 746 C C . ALA A 1 95 ? -1.253 3.174 -21.378 1.00 93.81 95 ALA A C 1
ATOM 748 O O . ALA A 1 95 ? -0.692 2.272 -20.756 1.00 93.81 95 ALA A O 1
ATOM 749 N N . TRP A 1 96 ? -0.975 4.462 -21.157 1.00 93.81 96 TRP A N 1
ATOM 750 C CA . TRP A 1 96 ? -0.015 4.920 -20.154 1.00 93.81 96 TRP A CA 1
ATOM 751 C C . TRP A 1 96 ? -0.428 4.546 -18.729 1.00 93.81 96 TRP A C 1
ATOM 753 O O . TRP A 1 96 ? 0.399 4.056 -17.965 1.00 93.81 96 TRP A O 1
ATOM 763 N N . VAL A 1 97 ? -1.703 4.726 -18.373 1.00 92.75 97 VAL A N 1
ATOM 764 C CA . VAL A 1 97 ? -2.232 4.327 -17.061 1.00 92.75 97 VAL A CA 1
ATOM 765 C C . VAL A 1 97 ? -2.058 2.824 -16.850 1.00 92.75 97 VAL A C 1
ATOM 767 O O . VAL A 1 97 ? -1.549 2.423 -15.808 1.00 92.75 97 VAL A O 1
ATOM 770 N N . LEU A 1 98 ? -2.386 2.000 -17.852 1.00 93.25 98 LEU A N 1
ATOM 771 C CA . LEU A 1 98 ? -2.174 0.550 -17.782 1.00 93.25 98 LEU A CA 1
ATOM 772 C C . LEU A 1 98 ? -0.693 0.197 -17.588 1.00 93.25 98 LEU A C 1
ATOM 774 O O . LEU A 1 98 ? -0.363 -0.610 -16.721 1.00 93.25 98 LEU A O 1
ATOM 778 N N . ALA A 1 99 ? 0.205 0.827 -18.350 1.00 92.19 99 ALA A N 1
ATOM 779 C CA . ALA A 1 99 ? 1.644 0.619 -18.211 1.00 92.19 99 ALA A CA 1
ATOM 780 C C . ALA A 1 99 ? 2.160 1.043 -16.824 1.00 92.19 99 ALA A C 1
ATOM 782 O O . ALA A 1 99 ? 2.973 0.338 -16.227 1.00 92.19 99 ALA A O 1
ATOM 783 N N . ALA A 1 100 ? 1.667 2.160 -16.282 1.00 90.62 100 ALA A N 1
ATOM 784 C CA . ALA A 1 100 ? 2.026 2.640 -14.952 1.00 90.62 100 ALA A CA 1
ATOM 785 C C . ALA A 1 100 ? 1.541 1.691 -13.843 1.00 90.62 100 ALA A C 1
ATOM 787 O O . ALA A 1 100 ? 2.288 1.435 -12.898 1.00 90.62 100 ALA A O 1
ATOM 788 N N . THR A 1 101 ? 0.333 1.132 -13.966 1.00 90.88 101 THR A N 1
ATOM 789 C CA . THR A 1 101 ? -0.184 0.123 -13.029 1.00 90.88 101 THR A CA 1
ATOM 790 C C . THR A 1 101 ? 0.638 -1.162 -13.087 1.00 90.88 101 THR A C 1
ATOM 792 O O . THR A 1 101 ? 1.082 -1.635 -12.046 1.00 90.88 101 THR A O 1
ATOM 795 N N . LEU A 1 102 ? 0.946 -1.666 -14.288 1.00 92.62 102 LEU A N 1
ATOM 796 C CA . LEU A 1 102 ? 1.815 -2.838 -14.452 1.00 92.62 102 LEU A CA 1
ATOM 797 C C . LEU A 1 102 ? 3.208 -2.610 -13.850 1.00 92.62 102 LEU A C 1
ATOM 799 O O . LEU A 1 102 ? 3.758 -3.499 -13.203 1.00 92.62 102 LEU A O 1
ATOM 803 N N . ALA A 1 103 ? 3.783 -1.419 -14.030 1.00 89.88 103 ALA A N 1
ATOM 804 C CA . ALA A 1 103 ? 5.065 -1.071 -13.427 1.00 89.88 103 ALA A CA 1
ATOM 805 C C . ALA A 1 103 ? 5.002 -1.061 -11.888 1.00 89.88 103 ALA A C 1
ATOM 807 O O . ALA A 1 103 ? 5.944 -1.514 -11.240 1.00 89.88 103 ALA A O 1
ATOM 808 N N . ALA A 1 104 ? 3.902 -0.581 -11.300 1.00 88.62 104 ALA A N 1
ATOM 809 C CA . ALA A 1 104 ? 3.703 -0.598 -9.852 1.00 88.62 104 ALA A CA 1
ATOM 810 C C . ALA A 1 104 ? 3.524 -2.018 -9.300 1.00 88.62 104 ALA A C 1
ATOM 812 O O . ALA A 1 104 ? 4.080 -2.328 -8.245 1.00 88.62 104 ALA A O 1
ATOM 813 N N . ASP A 1 105 ? 2.822 -2.889 -10.028 1.00 90.75 105 ASP A N 1
ATOM 814 C CA . ASP A 1 105 ? 2.734 -4.303 -9.674 1.00 90.75 105 ASP A CA 1
ATOM 815 C C . ASP A 1 105 ? 4.134 -4.924 -9.685 1.00 90.75 105 ASP A C 1
ATOM 817 O O . ASP A 1 105 ? 4.569 -5.477 -8.676 1.00 90.75 105 ASP A O 1
ATOM 821 N N . LEU A 1 106 ? 4.894 -4.772 -10.776 1.00 90.88 106 LEU A N 1
ATOM 822 C CA . LEU A 1 106 ? 6.262 -5.296 -10.869 1.00 90.88 106 LEU A CA 1
ATOM 823 C C . LEU A 1 106 ? 7.173 -4.785 -9.742 1.00 90.88 106 LEU A C 1
ATOM 825 O O . LEU A 1 106 ? 7.968 -5.563 -9.212 1.00 90.88 106 LEU A O 1
ATOM 829 N N . ASP A 1 107 ? 7.043 -3.520 -9.336 1.00 89.31 107 ASP A N 1
ATOM 830 C CA . ASP A 1 107 ? 7.773 -2.972 -8.187 1.00 89.31 107 ASP A CA 1
ATOM 831 C C . ASP A 1 107 ? 7.380 -3.673 -6.876 1.00 89.31 107 ASP A C 1
ATOM 833 O O . ASP A 1 107 ? 8.250 -4.090 -6.108 1.00 89.31 107 ASP A O 1
ATOM 837 N N . ALA A 1 108 ? 6.081 -3.886 -6.643 1.00 89.19 108 ALA A N 1
ATOM 838 C CA . ALA A 1 108 ? 5.587 -4.602 -5.469 1.00 89.19 108 ALA A CA 1
ATOM 839 C C . ALA A 1 108 ? 6.076 -6.061 -5.428 1.00 89.19 108 ALA A C 1
ATOM 841 O O . ALA A 1 108 ? 6.555 -6.515 -4.387 1.00 89.19 108 ALA A O 1
ATOM 842 N N . TRP A 1 109 ? 6.021 -6.776 -6.556 1.00 91.81 109 TRP A N 1
ATOM 843 C CA . TRP A 1 109 ? 6.539 -8.144 -6.671 1.00 91.81 109 TRP A CA 1
ATOM 844 C C . TRP A 1 109 ? 8.057 -8.198 -6.481 1.00 91.81 109 TRP A C 1
ATOM 846 O O . TRP A 1 109 ? 8.556 -9.099 -5.811 1.00 91.81 109 TRP A O 1
ATOM 856 N N . THR A 1 110 ? 8.796 -7.218 -7.007 1.00 90.50 110 THR A N 1
ATOM 857 C CA . THR A 1 110 ? 10.249 -7.118 -6.807 1.00 90.50 110 THR A CA 1
ATOM 858 C C . THR A 1 110 ? 10.575 -6.962 -5.325 1.00 90.50 110 THR A C 1
ATOM 860 O O . THR A 1 110 ? 11.441 -7.661 -4.808 1.00 90.50 110 THR A O 1
ATOM 863 N N . ARG A 1 111 ? 9.848 -6.109 -4.600 1.00 89.31 111 ARG A N 1
ATOM 864 C CA . ARG A 1 111 ? 10.050 -5.950 -3.152 1.00 89.31 111 ARG A CA 1
ATOM 865 C C . ARG A 1 111 ? 9.722 -7.222 -2.380 1.00 89.31 111 ARG A C 1
ATOM 867 O O . ARG A 1 111 ? 10.500 -7.616 -1.521 1.00 89.31 111 ARG A O 1
ATOM 874 N N . LEU A 1 112 ? 8.601 -7.861 -2.714 1.00 90.06 112 LEU A N 1
ATOM 875 C CA . LEU A 1 112 ? 8.128 -9.062 -2.030 1.00 90.06 112 LEU A CA 1
ATOM 876 C C . LEU A 1 112 ? 9.055 -10.265 -2.247 1.00 90.06 112 LEU A C 1
ATOM 878 O O . LEU A 1 112 ? 9.311 -11.013 -1.310 1.00 90.06 112 LEU A O 1
ATOM 882 N N . LEU A 1 113 ? 9.536 -10.464 -3.477 1.00 91.44 113 LEU A N 1
ATOM 883 C CA . LEU A 1 113 ? 10.276 -11.668 -3.858 1.00 91.44 113 LEU A CA 1
ATOM 884 C C . LEU A 1 113 ? 11.795 -11.487 -3.829 1.00 91.44 113 LEU A C 1
ATOM 886 O O . LEU A 1 113 ? 12.507 -12.414 -3.457 1.00 91.44 113 LEU A O 1
ATOM 890 N N . LEU A 1 114 ? 12.304 -10.331 -4.265 1.00 88.50 114 LEU A N 1
ATOM 891 C CA . LEU A 1 114 ? 13.741 -10.113 -4.458 1.00 88.50 114 LEU A CA 1
ATOM 892 C C . LEU A 1 114 ? 14.395 -9.386 -3.280 1.00 88.50 114 LEU A C 1
ATOM 894 O O . LEU A 1 114 ? 15.562 -9.632 -2.998 1.00 88.50 114 LEU A O 1
ATOM 898 N N . LEU A 1 115 ? 13.672 -8.489 -2.605 1.00 88.88 115 LEU A N 1
ATOM 899 C CA . LEU A 1 115 ? 14.236 -7.613 -1.568 1.00 88.88 115 LEU A CA 1
ATOM 900 C C . LEU A 1 115 ? 13.845 -8.022 -0.143 1.00 88.88 115 LEU A C 1
ATOM 902 O O . LEU A 1 115 ? 14.017 -7.230 0.779 1.00 88.88 115 LEU A O 1
ATOM 906 N N . HIS A 1 116 ? 13.340 -9.243 0.052 1.00 85.81 116 HIS A N 1
ATOM 907 C CA . HIS A 1 116 ? 12.857 -9.693 1.360 1.00 85.81 116 HIS A CA 1
ATOM 908 C C . HIS A 1 116 ? 13.958 -9.706 2.441 1.00 85.81 116 HIS A C 1
ATOM 910 O O . HIS A 1 116 ? 13.678 -9.388 3.594 1.00 85.81 116 HIS A O 1
ATOM 916 N N . ASP A 1 117 ? 15.208 -9.983 2.051 1.00 88.06 117 ASP A N 1
ATOM 917 C CA . ASP A 1 117 ? 16.385 -9.985 2.934 1.00 88.06 117 ASP A CA 1
ATOM 918 C C . ASP A 1 117 ? 17.016 -8.590 3.123 1.00 88.06 117 ASP A C 1
ATOM 920 O O . ASP A 1 117 ? 17.905 -8.413 3.954 1.00 88.06 117 ASP A O 1
ATOM 924 N N . GLU A 1 118 ? 16.578 -7.583 2.359 1.00 88.06 118 GLU A N 1
ATOM 925 C CA . GLU A 1 118 ? 17.180 -6.244 2.316 1.00 88.06 118 GLU A CA 1
ATOM 926 C C . GLU A 1 118 ? 16.155 -5.164 2.704 1.00 88.06 118 GLU A C 1
ATOM 928 O O . GLU A 1 118 ? 15.638 -4.430 1.846 1.00 88.06 118 GLU A O 1
ATOM 933 N N . PRO A 1 119 ? 15.859 -5.007 4.011 1.00 85.19 119 PRO A N 1
ATOM 934 C CA . PRO A 1 119 ? 14.758 -4.171 4.494 1.00 85.19 119 PRO A CA 1
ATOM 935 C C . PRO A 1 119 ? 14.921 -2.691 4.120 1.00 85.19 119 PRO A C 1
ATOM 937 O O . PRO A 1 119 ? 13.938 -1.993 3.873 1.00 85.19 119 PRO A O 1
ATOM 940 N N . ALA A 1 120 ? 16.164 -2.210 4.011 1.00 86.62 120 ALA A N 1
ATOM 941 C CA . ALA A 1 120 ? 16.454 -0.834 3.613 1.00 86.62 120 ALA A CA 1
ATOM 942 C C . ALA A 1 120 ? 16.061 -0.538 2.155 1.00 86.62 120 ALA A C 1
ATOM 944 O O . ALA A 1 120 ? 15.680 0.589 1.843 1.00 86.62 120 ALA A O 1
ATOM 945 N N . LEU A 1 121 ? 16.154 -1.527 1.258 1.00 85.12 121 LEU A N 1
ATOM 946 C CA . LEU A 1 121 ? 15.706 -1.394 -0.129 1.00 85.12 121 LEU A CA 1
ATOM 947 C C . LEU A 1 121 ? 14.212 -1.696 -0.256 1.00 85.12 121 LEU A C 1
ATOM 949 O O . LEU A 1 121 ? 13.520 -0.980 -0.977 1.00 85.12 121 LEU A O 1
ATOM 953 N N . ALA A 1 122 ? 13.698 -2.682 0.483 1.00 86.50 122 ALA A N 1
ATOM 954 C CA . ALA A 1 122 ? 12.276 -3.020 0.489 1.00 86.50 122 ALA A CA 1
ATOM 955 C C . ALA A 1 122 ? 11.385 -1.849 0.942 1.00 86.50 122 ALA A C 1
ATOM 957 O O . ALA A 1 122 ? 10.307 -1.663 0.378 1.00 86.50 122 ALA A O 1
ATOM 958 N N . ALA A 1 123 ? 11.851 -1.022 1.886 1.00 85.94 123 ALA A N 1
ATOM 959 C CA . ALA A 1 123 ? 11.151 0.173 2.368 1.00 85.94 123 ALA A CA 1
ATOM 960 C C . ALA A 1 123 ? 11.477 1.467 1.587 1.00 85.94 123 ALA A C 1
ATOM 962 O O . ALA A 1 123 ? 10.941 2.530 1.896 1.00 85.94 123 ALA A O 1
ATOM 963 N N . ALA A 1 124 ? 12.368 1.424 0.590 1.00 87.25 124 ALA A N 1
ATOM 964 C CA . ALA A 1 124 ? 12.837 2.633 -0.086 1.00 87.25 124 ALA A CA 1
ATOM 965 C C . ALA A 1 124 ? 11.782 3.243 -1.027 1.00 87.25 124 ALA A C 1
ATOM 967 O O . ALA A 1 124 ? 11.032 2.527 -1.690 1.00 87.25 124 ALA A O 1
AT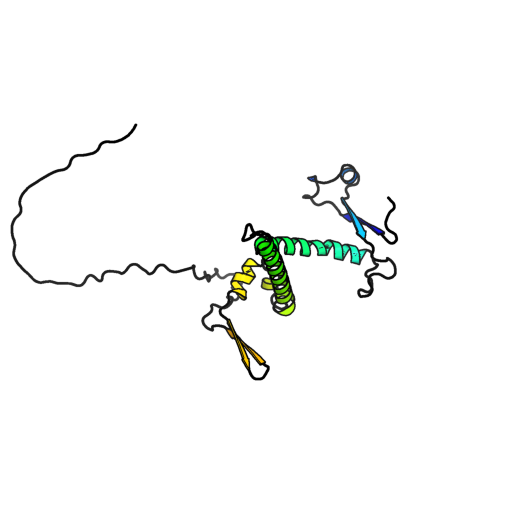OM 968 N N . GLU A 1 125 ? 11.790 4.569 -1.182 1.00 84.56 125 GLU A N 1
ATOM 969 C CA . GLU A 1 125 ? 10.987 5.255 -2.205 1.00 84.56 125 GLU A CA 1
ATOM 970 C C . GLU A 1 125 ? 11.314 4.715 -3.619 1.00 84.56 125 GLU A C 1
ATOM 972 O O . GLU A 1 125 ? 12.486 4.428 -3.903 1.00 84.56 125 GLU A O 1
ATOM 977 N N . PRO A 1 126 ? 10.332 4.599 -4.537 1.00 82.56 126 PRO A N 1
ATOM 978 C CA . PRO A 1 126 ? 10.535 4.004 -5.865 1.00 82.56 126 PRO A CA 1
ATOM 979 C C . PRO A 1 126 ? 11.657 4.651 -6.680 1.00 82.56 126 PRO A C 1
ATOM 981 O O . PRO A 1 126 ? 12.348 3.985 -7.445 1.00 82.56 126 PRO A O 1
ATOM 984 N N . GLU A 1 127 ? 11.883 5.952 -6.500 1.00 82.69 127 GLU A N 1
ATOM 985 C CA . GLU A 1 127 ? 12.977 6.667 -7.156 1.00 82.69 127 GLU A CA 1
ATOM 986 C C . GLU A 1 127 ? 14.355 6.152 -6.714 1.00 82.69 127 GLU A C 1
ATOM 988 O O . GLU A 1 127 ? 15.277 6.047 -7.527 1.00 82.69 127 GLU A O 1
ATOM 993 N N . THR A 1 128 ? 14.489 5.768 -5.445 1.00 86.44 128 THR A N 1
ATOM 994 C CA . THR A 1 128 ? 15.724 5.178 -4.923 1.00 86.44 128 THR A CA 1
ATOM 995 C C . THR A 1 128 ? 15.959 3.805 -5.541 1.00 86.44 128 THR A C 1
ATOM 997 O O . THR A 1 128 ? 17.072 3.533 -5.991 1.00 86.44 128 THR A O 1
ATOM 1000 N N . ILE A 1 129 ? 14.921 2.964 -5.627 1.00 87.50 129 ILE A N 1
ATOM 1001 C CA . ILE A 1 129 ? 15.018 1.654 -6.288 1.00 87.50 129 ILE A CA 1
ATOM 1002 C C . ILE A 1 129 ? 15.351 1.824 -7.766 1.00 87.50 129 ILE A C 1
ATOM 1004 O O . ILE A 1 129 ? 16.248 1.156 -8.274 1.00 87.50 129 ILE A O 1
ATOM 1008 N N . ARG A 1 130 ? 14.712 2.774 -8.452 1.00 86.44 130 ARG A N 1
ATOM 1009 C CA . ARG A 1 130 ? 14.999 3.059 -9.858 1.00 86.44 130 ARG A CA 1
ATOM 1010 C C . ARG A 1 130 ? 16.480 3.351 -10.082 1.00 86.44 130 ARG A C 1
ATOM 1012 O O . ARG A 1 130 ? 17.084 2.778 -10.981 1.00 86.44 130 ARG A O 1
ATOM 1019 N N . ARG A 1 131 ? 17.073 4.213 -9.253 1.00 84.06 131 ARG A N 1
ATOM 1020 C CA . ARG A 1 131 ? 18.491 4.594 -9.359 1.00 84.06 131 ARG A CA 1
ATOM 1021 C C . ARG A 1 131 ? 19.449 3.474 -8.947 1.00 84.06 131 ARG A C 1
ATOM 1023 O O . ARG A 1 131 ? 20.516 3.367 -9.537 1.00 84.06 131 ARG A O 1
ATOM 1030 N N . LYS A 1 132 ? 19.097 2.670 -7.939 1.00 83.56 132 LYS A N 1
ATOM 1031 C CA . LYS A 1 132 ? 19.990 1.647 -7.366 1.00 83.56 132 LYS A CA 1
ATOM 1032 C C . LYS A 1 132 ? 19.882 0.272 -8.018 1.00 83.56 132 LYS A C 1
ATOM 1034 O O . LYS A 1 132 ? 20.858 -0.464 -7.980 1.00 83.56 132 LYS A O 1
ATOM 1039 N N . LEU A 1 133 ? 18.714 -0.080 -8.549 1.00 85.88 133 LEU A N 1
ATOM 1040 C CA . LEU A 1 133 ? 18.401 -1.420 -9.042 1.00 85.88 133 LEU A CA 1
ATOM 1041 C C . LEU A 1 133 ? 17.999 -1.401 -10.518 1.00 85.88 133 LEU A C 1
ATOM 1043 O O . LEU A 1 133 ? 18.620 -2.088 -11.321 1.00 85.88 133 LEU A O 1
ATOM 1047 N N . TYR A 1 134 ? 16.996 -0.604 -10.902 1.00 86.12 134 TYR A N 1
ATOM 1048 C CA . TYR A 1 134 ? 16.454 -0.671 -12.271 1.00 86.12 134 TYR A CA 1
ATOM 1049 C C . TYR A 1 134 ? 17.373 -0.072 -13.339 1.00 86.12 134 TYR A C 1
ATOM 1051 O O . TYR A 1 134 ? 17.279 -0.451 -14.501 1.00 86.12 134 TYR A O 1
ATOM 1059 N N . HIS A 1 135 ? 18.274 0.832 -12.956 1.00 84.44 135 HIS A N 1
ATOM 1060 C CA . HIS A 1 135 ? 19.293 1.396 -13.848 1.00 84.44 135 HIS A CA 1
ATOM 1061 C C . HIS A 1 135 ? 20.621 0.630 -13.834 1.00 84.44 135 HIS A C 1
ATOM 1063 O O . HIS A 1 135 ? 21.589 1.087 -14.440 1.00 84.44 135 HIS A O 1
ATOM 1069 N N . LEU A 1 136 ? 20.696 -0.518 -13.151 1.00 84.44 136 LEU A N 1
ATOM 1070 C CA . LEU A 1 136 ? 21.917 -1.318 -13.155 1.00 84.44 136 LEU A CA 1
ATOM 1071 C C . LEU A 1 136 ? 22.184 -1.871 -14.561 1.00 84.44 136 LEU A C 1
ATOM 1073 O O . LEU A 1 136 ? 21.303 -2.521 -15.134 1.00 84.44 136 LEU A O 1
ATOM 1077 N N . PRO A 1 137 ? 23.395 -1.676 -15.116 1.00 83.19 137 PRO A N 1
ATOM 1078 C CA . PRO A 1 137 ? 23.772 -2.320 -16.361 1.00 83.19 137 PRO A CA 1
ATOM 1079 C C . PRO A 1 137 ? 23.889 -3.826 -16.113 1.00 83.19 137 PRO A C 1
ATOM 1081 O O . PRO A 1 137 ? 24.838 -4.309 -15.491 1.00 83.19 137 PRO A O 1
ATOM 1084 N N . ALA A 1 138 ? 22.890 -4.571 -16.580 1.00 84.81 138 ALA A N 1
ATOM 1085 C CA . ALA A 1 138 ? 22.822 -6.010 -16.408 1.00 84.81 138 ALA A CA 1
ATOM 1086 C C . ALA A 1 138 ? 22.397 -6.698 -17.704 1.00 84.81 138 ALA A C 1
ATOM 1088 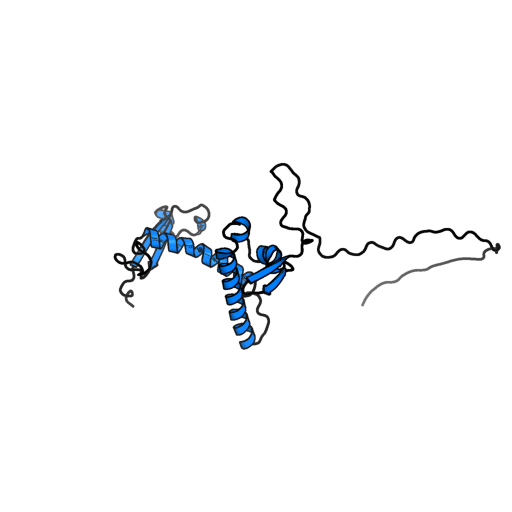O O . ALA A 1 138 ? 21.534 -6.215 -18.438 1.00 84.81 138 ALA A O 1
ATOM 1089 N N . ARG A 1 139 ? 22.982 -7.864 -17.974 1.00 86.94 139 ARG A N 1
ATOM 1090 C CA . ARG A 1 139 ? 22.599 -8.722 -19.097 1.00 86.94 139 ARG A CA 1
ATOM 1091 C C . ARG A 1 139 ? 22.026 -10.023 -18.563 1.00 86.94 139 ARG A C 1
ATOM 1093 O O . ARG A 1 139 ? 22.729 -10.777 -17.897 1.00 86.94 139 ARG A O 1
ATOM 1100 N N . LEU A 1 140 ? 20.773 -10.314 -18.895 1.00 89.75 140 LEU A N 1
ATOM 1101 C CA . LEU A 1 140 ? 20.150 -11.599 -18.594 1.00 89.75 140 LEU A CA 1
ATOM 1102 C C . LEU A 1 140 ? 20.385 -12.563 -19.761 1.00 89.75 140 LEU A C 1
ATOM 1104 O O . LEU A 1 140 ? 19.917 -12.322 -20.873 1.00 89.75 140 LEU A O 1
ATOM 1108 N N . THR A 1 141 ? 21.114 -13.650 -19.528 1.00 92.31 141 THR A N 1
ATOM 1109 C CA . THR A 1 141 ? 21.294 -14.732 -20.504 1.00 92.31 141 THR A CA 1
ATOM 1110 C C . THR A 1 141 ? 20.495 -15.955 -20.072 1.00 92.31 141 THR A C 1
ATOM 1112 O O . THR A 1 141 ? 20.283 -16.192 -18.883 1.00 92.31 141 THR A O 1
ATOM 1115 N N . THR A 1 142 ? 20.009 -16.729 -21.043 1.00 94.00 142 THR A N 1
ATOM 1116 C CA . THR A 1 142 ? 19.339 -18.007 -20.780 1.00 94.00 142 THR A CA 1
ATOM 1117 C C . THR A 1 142 ? 20.106 -19.107 -21.495 1.00 94.00 142 THR A C 1
ATOM 1119 O O . THR A 1 142 ? 20.272 -19.047 -22.710 1.00 94.00 142 THR A O 1
ATOM 1122 N N . HIS A 1 143 ? 20.576 -20.105 -20.754 1.00 92.75 143 HIS A N 1
ATOM 1123 C CA . HIS A 1 143 ? 21.310 -21.243 -21.297 1.00 92.75 143 HIS A CA 1
ATOM 1124 C C . HIS A 1 143 ? 20.901 -22.523 -20.567 1.00 92.75 143 HIS A C 1
ATOM 1126 O O . HIS A 1 143 ? 20.809 -22.529 -19.341 1.00 92.75 143 HIS A O 1
ATOM 1132 N N . ALA A 1 144 ? 20.643 -23.607 -21.309 1.00 89.62 144 ALA A N 1
ATOM 1133 C CA . ALA A 1 144 ? 20.278 -24.918 -20.756 1.00 89.62 144 ALA A CA 1
ATOM 1134 C C . ALA A 1 144 ? 19.198 -24.851 -19.649 1.00 89.62 144 ALA A C 1
ATOM 1136 O O . ALA A 1 144 ? 19.334 -25.453 -18.586 1.00 89.62 144 ALA A O 1
ATOM 1137 N N . ARG A 1 145 ? 18.125 -24.079 -19.890 1.00 89.56 145 ARG A N 1
ATOM 1138 C CA . ARG A 1 145 ? 17.012 -23.829 -18.944 1.00 89.56 145 ARG A CA 1
ATOM 1139 C C . ARG A 1 145 ? 17.397 -23.086 -17.651 1.00 89.56 145 ARG A C 1
ATOM 1141 O O . ARG A 1 145 ? 16.567 -22.969 -16.755 1.00 89.56 145 ARG A O 1
ATOM 1148 N N . ARG A 1 146 ? 18.611 -22.536 -17.551 1.00 90.19 146 ARG A N 1
ATOM 1149 C CA . ARG A 1 146 ? 19.046 -21.644 -16.465 1.00 90.19 146 ARG A CA 1
ATOM 1150 C C . ARG A 1 146 ? 19.110 -20.202 -16.953 1.00 90.19 146 ARG A C 1
ATOM 1152 O O . ARG A 1 146 ? 19.493 -19.945 -18.092 1.00 90.19 146 ARG A O 1
ATOM 1159 N N . ARG A 1 147 ? 18.737 -19.267 -16.080 1.00 91.94 147 ARG A N 1
ATOM 1160 C CA . ARG A 1 147 ? 18.853 -17.823 -16.312 1.00 91.94 147 ARG A CA 1
ATOM 1161 C C . ARG A 1 147 ? 20.027 -17.294 -15.496 1.00 91.94 147 ARG A C 1
ATOM 1163 O O . ARG A 1 147 ? 20.078 -17.532 -14.292 1.00 91.94 147 ARG A O 1
ATOM 1170 N N . THR A 1 148 ? 20.953 -16.590 -16.135 1.00 87.62 148 THR A N 1
ATOM 1171 C CA . THR A 1 148 ? 22.126 -15.999 -15.484 1.00 87.62 148 THR A CA 1
ATOM 1172 C C . THR A 1 148 ? 22.115 -14.494 -15.700 1.00 87.62 148 THR A C 1
ATOM 1174 O O . THR A 1 148 ? 22.081 -14.015 -16.833 1.00 87.62 148 THR A O 1
ATOM 1177 N N . LEU A 1 149 ? 22.118 -13.744 -14.599 1.00 87.62 149 LEU A N 1
ATOM 1178 C CA . LEU A 1 149 ? 22.226 -12.292 -14.616 1.00 87.62 149 LEU A CA 1
ATOM 1179 C C . LEU A 1 149 ? 23.703 -11.905 -14.524 1.00 87.62 149 LEU A C 1
ATOM 1181 O O . LEU A 1 149 ? 24.350 -12.130 -13.504 1.00 87.62 149 LEU A O 1
ATOM 1185 N N . HIS A 1 150 ? 24.238 -11.333 -15.594 1.00 86.56 150 HIS A N 1
ATOM 1186 C CA . HIS A 1 150 ? 25.586 -10.786 -15.623 1.00 86.56 150 HIS A CA 1
ATOM 1187 C C . HIS A 1 150 ? 25.528 -9.315 -15.227 1.00 86.56 150 HIS A C 1
ATOM 1189 O O . HIS A 1 150 ? 24.924 -8.510 -15.935 1.00 86.56 150 HIS A O 1
ATOM 1195 N N . LEU A 1 151 ? 26.157 -8.985 -14.104 1.00 83.06 151 LEU A N 1
ATOM 1196 C CA . LEU A 1 151 ? 26.343 -7.616 -13.638 1.00 83.06 151 LEU A CA 1
ATOM 1197 C C . LEU A 1 151 ? 27.741 -7.138 -14.033 1.00 83.06 151 LEU A C 1
ATOM 1199 O O . LEU A 1 151 ? 28.696 -7.922 -14.006 1.00 83.06 151 LEU A O 1
ATOM 1203 N N . ASP A 1 152 ? 27.864 -5.863 -14.398 1.00 77.12 152 ASP A N 1
ATOM 1204 C CA . ASP A 1 152 ? 29.173 -5.254 -14.626 1.00 77.12 152 ASP A CA 1
ATOM 1205 C C . ASP A 1 152 ? 29.988 -5.260 -13.322 1.00 77.12 152 ASP A C 1
ATOM 1207 O O . ASP A 1 152 ? 29.552 -4.751 -12.290 1.00 77.12 152 ASP A O 1
ATOM 1211 N N . ARG A 1 153 ? 31.187 -5.850 -13.368 1.00 69.62 153 ARG A N 1
ATOM 1212 C CA . ARG A 1 153 ? 32.089 -5.973 -12.211 1.00 69.62 153 ARG A CA 1
ATOM 1213 C C . ARG A 1 153 ? 32.662 -4.633 -11.758 1.00 69.62 153 ARG A C 1
ATOM 1215 O O . ARG A 1 153 ? 33.106 -4.529 -10.620 1.00 69.62 153 ARG A O 1
ATOM 1222 N N . THR A 1 154 ? 32.696 -3.643 -12.649 1.00 69.56 154 THR A N 1
ATOM 1223 C CA . THR A 1 154 ? 33.216 -2.298 -12.366 1.00 69.56 154 THR A CA 1
ATOM 1224 C C . THR A 1 154 ? 32.153 -1.364 -11.801 1.00 69.56 154 THR A C 1
ATOM 1226 O O . THR A 1 154 ? 32.473 -0.250 -11.385 1.00 69.56 154 THR A O 1
ATOM 1229 N N . TRP A 1 155 ? 30.897 -1.819 -11.741 1.00 63.19 155 TRP A N 1
ATOM 1230 C CA . TRP A 1 155 ? 29.844 -1.065 -11.091 1.00 63.19 155 TRP A CA 1
ATOM 1231 C C . TRP A 1 155 ? 30.192 -0.879 -9.607 1.00 63.19 155 TRP A C 1
ATOM 1233 O O . TRP A 1 155 ? 30.451 -1.874 -8.919 1.00 63.19 155 TRP A O 1
ATOM 1243 N N . PRO A 1 156 ? 30.200 0.361 -9.084 1.00 59.22 156 PRO A N 1
ATOM 1244 C CA . PRO A 1 156 ? 30.385 0.588 -7.663 1.00 59.22 156 PRO A CA 1
ATOM 1245 C C . PRO A 1 156 ? 29.187 -0.034 -6.942 1.00 59.22 156 PRO A C 1
ATOM 1247 O O . PRO A 1 156 ? 28.086 0.518 -6.929 1.00 59.22 156 PRO A O 1
ATOM 1250 N N . GLY A 1 157 ? 29.381 -1.240 -6.404 1.00 57.62 157 GLY A N 1
ATOM 1251 C CA . GLY A 1 157 ? 28.374 -1.933 -5.607 1.00 57.62 157 GLY A CA 1
ATOM 1252 C C . GLY A 1 157 ? 27.909 -1.062 -4.435 1.00 57.62 157 GLY A C 1
ATOM 1253 O O . GLY A 1 157 ? 28.564 -0.070 -4.106 1.00 57.62 157 GLY A O 1
ATOM 1254 N N . PRO A 1 158 ? 26.783 -1.397 -3.784 1.00 46.53 158 PRO A N 1
ATOM 1255 C CA . PRO A 1 158 ? 26.333 -0.657 -2.615 1.00 46.53 158 PRO A CA 1
ATOM 1256 C C . PRO A 1 158 ? 27.451 -0.676 -1.570 1.00 46.53 158 PRO A C 1
ATOM 1258 O O . PRO A 1 158 ? 27.755 -1.715 -0.986 1.00 46.53 158 PRO A O 1
ATOM 1261 N N . THR A 1 159 ? 28.102 0.470 -1.367 1.00 47.25 159 THR A N 1
ATOM 1262 C CA . THR A 1 159 ? 29.088 0.652 -0.308 1.00 47.25 159 THR A CA 1
ATOM 1263 C C . THR A 1 159 ? 28.406 0.260 0.996 1.00 47.25 159 THR A C 1
ATOM 1265 O O . THR A 1 159 ? 27.492 0.951 1.450 1.00 47.25 159 THR A O 1
ATOM 1268 N N . ARG A 1 160 ? 28.805 -0.876 1.578 1.00 39.75 160 ARG A N 1
ATOM 1269 C CA . ARG A 1 160 ? 28.429 -1.276 2.937 1.00 39.75 160 ARG A CA 1
ATOM 1270 C C . ARG A 1 160 ? 28.623 -0.050 3.827 1.00 39.75 160 ARG A C 1
ATOM 1272 O O . ARG A 1 160 ? 29.726 0.498 3.845 1.00 39.75 160 ARG A O 1
ATOM 1279 N N . SER A 1 161 ? 27.560 0.434 4.476 1.00 47.75 161 SER A N 1
ATOM 1280 C CA . SER A 1 161 ? 27.644 1.702 5.207 1.00 47.75 161 SER A CA 1
ATOM 1281 C C . SER A 1 161 ? 28.802 1.644 6.211 1.00 47.75 161 SER A C 1
ATOM 1283 O O . SER A 1 161 ? 29.012 0.588 6.828 1.00 47.75 161 SER A O 1
ATOM 1285 N N . PRO A 1 162 ? 29.567 2.733 6.401 1.00 43.31 162 PRO A N 1
ATOM 1286 C CA . PRO A 1 162 ? 30.628 2.731 7.393 1.00 43.31 162 PRO A CA 1
ATOM 1287 C C . PRO A 1 162 ? 30.034 2.447 8.776 1.00 43.31 162 PRO A C 1
ATOM 1289 O O . PRO A 1 162 ? 28.936 2.905 9.098 1.00 43.31 162 PRO A O 1
ATOM 1292 N N . ARG A 1 163 ? 30.767 1.688 9.599 1.00 38.59 163 ARG A N 1
ATOM 1293 C CA . ARG A 1 163 ? 30.512 1.603 11.045 1.00 38.59 163 ARG A CA 1
ATOM 1294 C C . ARG A 1 163 ? 30.434 3.026 11.632 1.00 38.59 163 ARG A C 1
ATOM 1296 O O . ARG A 1 163 ? 31.119 3.915 11.114 1.00 38.59 163 ARG A O 1
ATOM 1303 N N . PRO A 1 164 ? 29.639 3.257 12.692 1.00 38.38 164 PRO A N 1
ATOM 1304 C CA . PRO A 1 164 ? 29.501 4.588 13.275 1.00 38.38 164 PRO A CA 1
ATOM 1305 C C . PRO A 1 164 ? 30.882 5.098 13.713 1.00 38.38 164 PRO A C 1
ATOM 1307 O O . PRO A 1 164 ? 31.550 4.453 14.517 1.00 38.38 164 PRO A O 1
ATOM 1310 N N . GLY A 1 165 ? 31.324 6.216 13.125 1.00 55.16 165 GLY A N 1
ATOM 1311 C CA . GLY A 1 165 ? 32.613 6.861 13.413 1.00 55.16 165 GLY A CA 1
ATOM 1312 C C . GLY A 1 165 ? 33.473 7.215 12.191 1.00 55.16 165 GLY A C 1
ATOM 1313 O O . GLY A 1 165 ? 34.402 8.003 12.323 1.00 55.16 165 GLY A O 1
ATOM 1314 N N . GLY A 1 166 ? 33.174 6.686 11.000 1.00 45.12 166 GLY A N 1
ATOM 1315 C CA . GLY A 1 166 ? 33.865 7.059 9.758 1.00 45.12 166 GLY A CA 1
ATOM 1316 C C . GLY A 1 166 ? 33.064 8.065 8.933 1.00 45.12 166 GLY A C 1
ATOM 1317 O O . GLY A 1 166 ? 31.898 7.812 8.631 1.00 45.12 166 GLY A O 1
ATOM 1318 N N . ALA A 1 167 ? 33.678 9.189 8.551 1.00 45.56 167 ALA A N 1
ATOM 1319 C CA . ALA A 1 167 ? 33.080 10.152 7.624 1.00 45.56 167 ALA A CA 1
ATOM 1320 C C . ALA A 1 167 ? 32.668 9.456 6.308 1.00 45.56 167 ALA A C 1
ATOM 1322 O O . ALA A 1 167 ? 33.406 8.588 5.830 1.00 45.56 167 ALA A O 1
ATOM 1323 N N . PRO A 1 168 ? 31.507 9.793 5.711 1.00 47.84 168 PRO A N 1
ATOM 1324 C CA . PRO A 1 168 ? 31.049 9.101 4.519 1.00 47.84 168 PRO A CA 1
ATOM 1325 C C . PRO A 1 168 ? 31.986 9.413 3.346 1.00 47.84 168 PRO A C 1
ATOM 1327 O O . PRO A 1 168 ? 32.195 1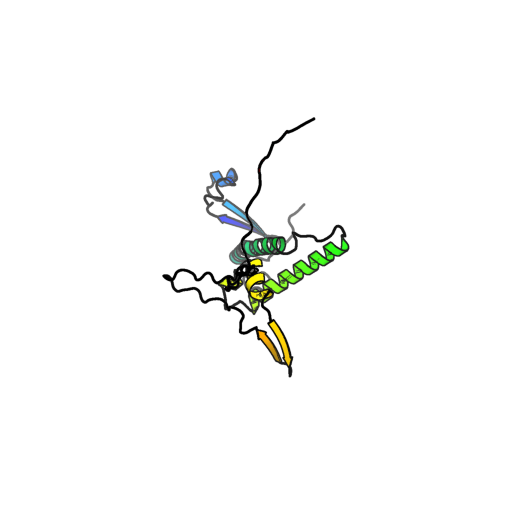0.591 3.038 1.00 47.84 168 PRO A O 1
ATOM 1330 N N . PRO A 1 169 ? 32.514 8.396 2.643 1.00 44.22 169 PRO A N 1
ATOM 1331 C CA . PRO A 1 169 ? 33.079 8.635 1.337 1.00 44.22 169 PRO A CA 1
ATOM 1332 C C . PRO A 1 169 ? 31.910 9.034 0.433 1.00 44.22 169 PRO A C 1
ATOM 1334 O O . PRO A 1 169 ? 30.894 8.349 0.312 1.00 44.22 169 PRO A O 1
ATOM 1337 N N . ASN A 1 170 ? 32.042 10.218 -0.135 1.00 49.88 170 ASN A N 1
ATOM 1338 C CA . ASN A 1 170 ? 31.361 10.728 -1.312 1.00 49.88 170 ASN A CA 1
ATOM 1339 C C . ASN A 1 170 ? 31.386 9.702 -2.470 1.00 49.88 170 ASN A C 1
ATOM 1341 O O . ASN A 1 170 ? 32.110 9.856 -3.443 1.00 49.88 170 ASN A O 1
ATOM 1345 N N . CYS A 1 171 ? 30.580 8.642 -2.364 1.00 45.06 171 CYS A N 1
ATOM 1346 C CA . CYS A 1 171 ? 30.512 7.522 -3.311 1.00 45.06 171 CYS A CA 1
ATOM 1347 C C . CYS A 1 171 ? 29.365 7.638 -4.322 1.00 45.06 171 CYS A C 1
ATOM 1349 O O . CYS A 1 171 ? 28.924 6.631 -4.870 1.00 45.06 171 CYS A O 1
ATOM 1351 N N . TRP A 1 172 ? 28.880 8.845 -4.596 1.00 41.25 172 TRP A N 1
ATOM 1352 C CA . TRP A 1 172 ? 28.046 9.059 -5.775 1.00 41.25 172 TRP A CA 1
ATOM 1353 C C . TRP A 1 172 ? 28.938 9.634 -6.871 1.00 41.25 172 TRP A C 1
ATOM 1355 O O . TRP A 1 172 ? 29.486 10.721 -6.668 1.00 41.25 172 TRP A O 1
ATOM 1365 N N . PRO A 1 173 ? 29.123 8.949 -8.014 1.00 40.59 173 PRO A N 1
ATOM 1366 C CA . PRO A 1 173 ? 29.772 9.585 -9.145 1.00 40.59 173 PRO A CA 1
ATOM 1367 C C . PRO A 1 173 ? 28.915 10.791 -9.540 1.00 40.59 173 PRO A C 1
ATOM 1369 O O . PRO A 1 173 ? 27.722 10.656 -9.823 1.00 40.59 173 PRO A O 1
ATOM 1372 N N . ALA A 1 174 ? 29.511 11.984 -9.500 1.00 42.12 174 ALA A N 1
ATOM 1373 C CA . ALA A 1 174 ? 28.889 13.185 -10.036 1.00 42.12 174 ALA A CA 1
ATOM 1374 C C . ALA A 1 174 ? 28.474 12.900 -11.491 1.00 42.12 174 ALA A C 1
ATOM 1376 O O . ALA A 1 174 ? 29.276 12.328 -12.240 1.00 42.12 174 ALA A O 1
ATOM 1377 N N . PRO A 1 175 ? 27.244 13.244 -11.908 1.00 41.38 175 PRO A N 1
ATOM 1378 C CA . PRO A 1 175 ? 26.815 12.967 -13.264 1.00 41.38 175 PRO A CA 1
ATOM 1379 C C . PRO A 1 175 ? 27.658 13.835 -14.203 1.00 41.38 175 PRO A C 1
ATOM 1381 O O . PRO A 1 175 ? 27.567 15.058 -14.178 1.00 41.38 175 PRO A O 1
ATOM 1384 N N . TYR A 1 176 ? 28.479 13.167 -15.013 1.00 44.47 176 TYR A N 1
ATOM 1385 C CA . TYR A 1 176 ? 29.260 13.718 -16.122 1.00 44.47 176 TYR A CA 1
ATOM 1386 C C . TYR A 1 176 ? 30.376 14.699 -15.720 1.00 44.47 176 TYR A C 1
ATOM 1388 O O . TYR A 1 176 ? 30.180 15.901 -15.544 1.00 44.47 176 TYR A O 1
ATOM 1396 N N . GLY A 1 177 ? 31.607 14.187 -15.661 1.00 38.09 177 GLY A N 1
ATOM 1397 C CA . GLY A 1 177 ? 32.802 15.023 -15.624 1.00 38.09 177 GLY A CA 1
ATOM 1398 C C . GLY A 1 177 ? 32.915 15.872 -16.893 1.00 38.09 177 GLY A C 1
ATOM 1399 O O . GLY A 1 177 ? 33.015 15.341 -17.998 1.00 38.09 177 GLY A O 1
ATOM 1400 N N . ARG A 1 178 ? 32.953 17.201 -16.736 1.00 35.78 178 ARG A N 1
ATOM 1401 C CA . ARG A 1 178 ? 33.594 18.072 -17.730 1.00 35.78 178 ARG A CA 1
ATOM 1402 C C . ARG A 1 178 ? 35.053 17.614 -17.882 1.00 35.78 178 ARG A C 1
ATOM 1404 O O . ARG A 1 178 ? 35.708 17.416 -16.856 1.00 35.78 178 ARG A O 1
ATOM 1411 N N . PRO A 1 179 ? 35.591 17.462 -19.103 1.00 42.34 179 PRO A N 1
ATOM 1412 C CA . PRO A 1 179 ? 37.011 17.184 -19.257 1.00 42.34 179 PRO A CA 1
ATOM 1413 C C . PRO A 1 179 ? 37.828 18.365 -18.697 1.00 42.34 179 PRO A C 1
ATOM 1415 O O . PRO A 1 179 ? 37.399 19.518 -18.822 1.00 42.34 179 PRO A O 1
ATOM 1418 N N . PRO A 1 180 ? 38.987 18.112 -18.064 1.00 43.66 180 PRO A N 1
ATOM 1419 C CA . PRO A 1 180 ? 39.836 19.183 -17.557 1.00 43.66 180 PRO A CA 1
ATOM 1420 C C . PRO A 1 180 ? 40.345 20.049 -18.723 1.00 43.66 180 PRO A C 1
ATOM 1422 O O . PRO A 1 180 ? 40.619 19.516 -19.804 1.00 43.66 180 PRO A O 1
ATOM 1425 N N . PRO A 1 181 ? 40.495 21.377 -18.545 1.00 39.66 181 PRO A N 1
ATOM 1426 C CA . PRO A 1 181 ? 41.019 22.231 -19.602 1.00 39.66 181 PRO A CA 1
ATOM 1427 C C . PRO A 1 181 ? 42.439 21.786 -19.970 1.00 39.66 181 PRO A C 1
ATOM 1429 O O . PRO A 1 181 ? 43.282 21.562 -19.096 1.00 39.66 181 PRO A O 1
ATOM 1432 N N . ARG A 1 182 ? 42.702 21.652 -21.277 1.00 38.00 182 ARG A N 1
ATOM 1433 C CA . ARG A 1 182 ? 44.030 21.329 -21.817 1.00 38.00 182 ARG A CA 1
ATOM 1434 C C . ARG A 1 182 ? 45.047 22.341 -21.284 1.00 38.00 182 ARG A C 1
ATOM 1436 O O . ARG A 1 182 ? 45.041 23.503 -21.682 1.00 38.00 182 ARG A O 1
ATOM 1443 N N . ARG A 1 183 ? 45.952 21.897 -20.407 1.00 39.16 183 ARG A N 1
ATOM 1444 C CA . ARG A 1 183 ? 47.167 22.653 -20.082 1.00 39.16 183 ARG A CA 1
ATOM 1445 C C . ARG A 1 183 ? 48.025 22.707 -21.343 1.00 39.16 183 ARG A C 1
ATOM 1447 O O . ARG A 1 183 ? 48.599 21.695 -21.737 1.00 39.16 183 ARG A O 1
ATOM 1454 N N . HIS A 1 184 ? 48.121 23.878 -21.967 1.00 35.66 184 HIS A N 1
ATOM 1455 C CA . HIS A 1 184 ? 49.156 24.129 -22.961 1.00 35.66 184 HIS A CA 1
ATOM 1456 C C . HIS A 1 184 ? 50.518 23.970 -22.282 1.00 35.66 184 HIS A C 1
ATOM 1458 O O . HIS A 1 184 ? 50.891 24.740 -21.395 1.00 35.66 184 HIS A O 1
ATOM 1464 N N . ARG A 1 185 ? 51.232 22.909 -22.663 1.00 34.88 185 ARG A N 1
ATOM 1465 C CA . ARG A 1 185 ? 52.607 22.650 -22.250 1.00 34.88 185 ARG A CA 1
ATOM 1466 C C . ARG A 1 185 ? 53.467 23.736 -22.897 1.00 34.88 185 ARG A C 1
ATOM 1468 O O . ARG A 1 185 ? 53.677 23.724 -24.104 1.00 34.88 185 ARG A O 1
ATOM 1475 N N . ARG A 1 186 ? 53.887 24.710 -22.091 1.00 35.84 186 ARG A N 1
ATOM 1476 C CA . ARG A 1 186 ? 54.897 25.707 -22.449 1.00 35.84 186 ARG A CA 1
ATOM 1477 C C . ARG A 1 186 ? 56.201 24.939 -22.696 1.00 35.84 186 ARG A C 1
ATOM 1479 O O . ARG A 1 186 ? 56.765 24.393 -21.754 1.00 35.84 186 ARG A O 1
ATOM 1486 N N . GLY A 1 187 ? 56.585 24.819 -23.963 1.00 32.69 187 GLY A N 1
ATOM 1487 C CA . GLY A 1 187 ? 57.852 24.264 -24.428 1.00 32.69 187 GLY A CA 1
ATOM 1488 C C . GLY A 1 187 ? 58.613 25.350 -25.178 1.00 32.69 187 GLY A C 1
ATOM 1489 O O . GLY A 1 187 ? 58.006 26.137 -25.897 1.00 32.69 187 GLY A O 1
ATOM 1490 N N . GLU A 1 188 ? 59.906 25.432 -24.899 1.00 37.53 188 GLU A N 1
ATOM 1491 C CA . GLU A 1 188 ? 60.855 26.435 -25.366 1.00 37.53 188 GLU A CA 1
ATOM 1492 C C . GLU A 1 188 ? 61.096 26.394 -26.874 1.00 37.53 188 GLU A C 1
ATOM 1494 O O . GLU A 1 188 ? 61.397 25.343 -27.436 1.00 37.53 188 GLU A O 1
ATOM 1499 N N . ASN A 1 189 ? 61.117 27.574 -27.495 1.00 33.31 189 ASN A N 1
ATOM 1500 C CA . ASN A 1 189 ? 61.702 27.779 -28.814 1.00 33.31 189 ASN A CA 1
ATOM 1501 C C . ASN A 1 189 ? 62.572 29.039 -28.739 1.00 33.31 189 ASN A C 1
ATOM 1503 O O . ASN A 1 189 ? 62.084 30.167 -28.783 1.00 33.31 189 ASN A O 1
ATOM 1507 N N . ARG A 1 190 ? 63.875 28.821 -28.573 1.00 30.75 190 ARG A N 1
ATOM 1508 C CA . ARG A 1 190 ? 64.938 29.825 -28.594 1.00 30.75 190 ARG A CA 1
ATOM 1509 C C . ARG A 1 190 ? 65.612 29.766 -29.964 1.00 30.75 190 ARG A C 1
ATOM 1511 O O . ARG A 1 190 ? 66.424 28.872 -30.162 1.00 30.75 190 ARG A O 1
ATOM 1518 N N . SER A 1 191 ? 65.304 30.683 -30.883 1.00 35.28 191 SER A N 1
ATOM 1519 C CA . SER A 1 191 ? 66.195 31.122 -31.988 1.00 35.28 191 SER A CA 1
ATOM 1520 C C . SER A 1 191 ? 65.583 32.376 -32.640 1.00 35.28 191 SER A C 1
ATOM 1522 O O . SER A 1 191 ? 64.495 32.306 -33.195 1.00 35.28 191 SER A O 1
ATOM 1524 N N . THR A 1 192 ? 66.086 33.574 -32.318 1.00 32.19 192 THR A N 1
ATOM 1525 C CA . THR A 1 192 ? 66.931 34.429 -33.187 1.00 32.19 192 THR A CA 1
ATOM 1526 C C . THR A 1 192 ? 66.252 34.920 -34.465 1.00 32.19 192 THR A C 1
ATOM 1528 O O . THR A 1 192 ? 66.092 34.125 -35.380 1.00 32.19 192 THR A O 1
ATOM 1531 N N . LEU A 1 193 ? 65.953 36.228 -34.531 1.00 34.75 193 LEU A N 1
ATOM 1532 C CA . LEU A 1 193 ? 66.243 37.147 -35.651 1.00 34.75 193 LEU A CA 1
ATOM 1533 C C . LEU A 1 193 ? 65.824 38.599 -35.281 1.00 34.75 193 LEU A C 1
ATOM 1535 O O . LEU A 1 193 ? 64.637 38.878 -35.195 1.00 34.75 193 LEU A O 1
ATOM 1539 N N . GLY A 1 194 ? 66.822 39.476 -35.071 1.00 33.38 194 GLY A N 1
ATOM 1540 C CA . GLY A 1 194 ? 66.864 40.916 -35.431 1.00 33.38 194 GLY A CA 1
ATOM 1541 C C . GLY A 1 194 ? 65.978 41.962 -34.709 1.00 33.38 194 GLY A C 1
ATOM 1542 O O . GLY A 1 194 ? 64.783 41.738 -34.564 1.00 33.38 194 GLY A O 1
ATOM 1543 N N . PRO A 1 195 ? 66.514 43.146 -34.323 1.00 36.09 195 PRO A N 1
ATOM 1544 C CA . PRO A 1 195 ? 65.731 44.253 -33.766 1.00 36.09 195 PRO A CA 1
ATOM 1545 C C . PRO A 1 195 ? 65.253 45.229 -34.857 1.00 36.09 195 PRO A C 1
ATOM 1547 O O . PRO A 1 195 ? 66.020 45.562 -35.759 1.00 36.09 195 PRO A O 1
ATOM 1550 N N . VAL A 1 196 ? 64.026 45.746 -34.735 1.00 38.16 196 VAL A N 1
ATOM 1551 C CA . VAL A 1 196 ? 63.580 46.976 -35.418 1.00 38.16 196 VAL A CA 1
ATOM 1552 C C . VAL A 1 196 ? 62.739 47.804 -34.438 1.00 38.16 196 VAL A C 1
ATOM 1554 O O . VAL A 1 196 ? 61.868 47.272 -33.752 1.00 38.16 196 VAL A O 1
ATOM 1557 N N . GLU A 1 197 ? 63.096 49.084 -34.347 1.00 37.62 197 GLU A N 1
ATOM 1558 C CA . GLU A 1 197 ? 62.590 50.151 -33.472 1.00 37.62 197 GLU A CA 1
ATOM 1559 C C . GLU A 1 197 ? 61.103 50.534 -33.681 1.00 37.62 197 GLU A C 1
ATOM 1561 O O . GLU A 1 197 ? 60.481 50.096 -34.651 1.00 37.62 197 GLU A O 1
ATOM 1566 N N . PRO A 1 198 ? 60.521 51.336 -32.760 1.00 46.91 198 PRO A N 1
ATOM 1567 C CA . PRO A 1 198 ? 59.085 51.579 -32.637 1.00 46.91 198 PRO A CA 1
ATOM 1568 C C . PRO A 1 198 ? 58.626 52.842 -33.377 1.00 46.91 198 PRO A C 1
ATOM 1570 O O . PRO A 1 198 ? 59.413 53.768 -33.548 1.00 46.91 198 PRO A O 1
ATOM 1573 N N . ASP A 1 199 ? 57.323 52.951 -33.675 1.00 34.28 199 ASP A N 1
ATOM 1574 C CA . ASP A 1 199 ? 56.716 54.283 -33.742 1.00 34.28 199 ASP A CA 1
ATOM 1575 C C . ASP A 1 199 ? 55.213 54.365 -33.388 1.00 34.28 199 ASP A C 1
ATOM 1577 O O . ASP A 1 199 ? 54.392 53.542 -33.790 1.00 34.28 199 ASP A O 1
ATOM 1581 N N . ALA A 1 200 ? 54.936 55.409 -32.602 1.00 37.50 200 ALA A N 1
ATOM 1582 C CA . ALA A 1 200 ? 53.744 56.250 -32.440 1.00 37.50 200 ALA A CA 1
ATOM 1583 C C . ALA A 1 200 ? 52.300 55.699 -32.224 1.00 37.50 200 ALA A C 1
ATOM 1585 O O . ALA A 1 200 ? 51.586 55.308 -33.139 1.00 37.50 200 ALA A O 1
ATOM 1586 N N . ALA A 1 201 ? 51.829 55.911 -30.981 1.00 35.38 201 ALA A N 1
ATOM 1587 C CA . ALA A 1 201 ? 50.721 56.810 -30.574 1.00 35.38 201 ALA A CA 1
ATOM 1588 C C . ALA A 1 201 ? 49.221 56.550 -30.949 1.00 35.38 201 ALA A C 1
ATOM 1590 O O . ALA A 1 201 ? 48.785 56.843 -32.052 1.00 35.38 201 ALA A O 1
ATOM 1591 N N . THR A 1 202 ? 48.422 56.169 -29.920 1.00 36.41 202 THR A N 1
ATOM 1592 C CA . THR A 1 202 ? 47.353 56.978 -29.231 1.00 36.41 202 THR A CA 1
ATOM 1593 C C . THR A 1 202 ? 46.106 57.480 -30.024 1.00 36.41 202 THR A C 1
ATOM 1595 O O . THR A 1 202 ? 46.272 58.004 -31.114 1.00 36.41 202 THR A O 1
ATOM 1598 N N . PRO A 1 203 ? 44.874 57.606 -29.444 1.00 47.34 203 PRO A N 1
ATOM 1599 C CA . PRO A 1 203 ? 44.130 56.797 -28.458 1.00 47.34 203 PRO A CA 1
ATOM 1600 C C . PRO A 1 203 ? 42.580 56.728 -28.703 1.00 47.34 203 PRO A C 1
ATOM 1602 O O . PRO A 1 203 ? 42.030 57.150 -29.713 1.00 47.34 203 PRO A O 1
ATOM 1605 N N . ALA A 1 204 ? 41.876 56.220 -27.684 1.00 36.50 204 ALA A N 1
ATOM 1606 C CA . ALA A 1 204 ? 40.434 56.027 -27.488 1.00 36.50 204 ALA A CA 1
ATOM 1607 C C . ALA A 1 204 ? 39.515 57.272 -27.418 1.00 36.50 204 ALA A C 1
ATOM 1609 O O . ALA A 1 204 ? 39.935 58.315 -26.925 1.00 36.50 204 ALA A O 1
ATOM 1610 N N . ARG A 1 205 ? 38.199 57.084 -27.679 1.00 37.03 205 ARG A N 1
ATOM 1611 C CA . ARG A 1 205 ? 37.058 57.736 -26.966 1.00 37.03 205 ARG A CA 1
ATOM 1612 C C . ARG A 1 205 ? 35.712 57.048 -27.322 1.00 37.03 205 ARG A C 1
ATOM 1614 O O . ARG A 1 205 ? 35.357 56.991 -28.486 1.00 37.03 205 ARG A O 1
ATOM 1621 N N . ARG A 1 206 ? 35.094 56.275 -26.411 1.00 37.31 206 ARG A N 1
ATOM 1622 C CA . ARG A 1 206 ? 33.953 56.577 -25.494 1.00 37.31 206 ARG A CA 1
ATOM 1623 C C . ARG A 1 206 ? 32.545 56.754 -26.121 1.00 37.31 206 ARG A C 1
ATOM 1625 O O . ARG A 1 206 ? 32.268 57.770 -26.737 1.00 37.31 206 ARG A O 1
ATOM 1632 N N . SER A 1 207 ? 31.678 55.781 -25.795 1.00 38.44 207 SER A N 1
ATOM 1633 C CA . SER A 1 207 ? 30.334 55.848 -25.155 1.00 38.44 207 SER A CA 1
ATOM 1634 C C . SER A 1 207 ? 29.235 56.830 -25.603 1.00 38.44 207 SER A C 1
ATOM 1636 O O . SER A 1 207 ? 29.448 58.035 -25.553 1.00 38.44 207 SER A O 1
ATOM 1638 N N . SER A 1 208 ? 28.009 56.299 -25.779 1.00 43.56 208 SER A N 1
ATOM 1639 C CA . SER A 1 208 ? 26.688 56.867 -25.384 1.00 43.56 208 SER A CA 1
ATOM 1640 C C . SER A 1 208 ? 25.571 55.901 -25.860 1.00 43.56 208 SER A C 1
ATOM 1642 O O . SER A 1 208 ? 25.510 55.636 -27.051 1.00 43.56 208 SER A O 1
ATOM 1644 N N . THR A 1 209 ? 24.849 55.118 -25.046 1.00 41.97 209 THR A N 1
ATOM 1645 C CA . THR A 1 209 ? 23.712 55.387 -24.122 1.00 41.97 209 THR A CA 1
ATOM 1646 C C . THR A 1 209 ? 22.345 55.709 -24.777 1.00 41.97 209 THR A C 1
ATOM 1648 O O . THR A 1 209 ? 22.162 56.784 -25.324 1.00 41.97 209 THR A O 1
ATOM 1651 N N . ALA A 1 210 ? 21.408 54.756 -24.601 1.00 38.97 210 ALA A N 1
ATOM 1652 C CA . ALA A 1 210 ? 19.973 54.821 -24.232 1.00 38.97 210 ALA A CA 1
ATOM 1653 C C . ALA A 1 210 ? 18.865 55.551 -25.045 1.00 38.97 210 ALA A C 1
ATOM 1655 O O . ALA A 1 210 ? 18.939 56.740 -25.313 1.00 38.97 210 ALA A O 1
ATOM 1656 N N . ARG A 1 211 ? 17.744 54.799 -25.147 1.00 37.00 211 ARG A N 1
ATOM 1657 C CA . ARG A 1 211 ? 16.295 55.137 -25.113 1.00 37.00 211 ARG A CA 1
ATOM 1658 C C . ARG A 1 211 ? 15.678 56.035 -26.194 1.00 37.00 211 ARG A C 1
ATOM 1660 O O . ARG A 1 211 ? 15.909 57.237 -26.231 1.00 37.00 211 ARG A O 1
ATOM 1667 N N . SER A 1 212 ? 14.659 55.488 -26.859 1.00 44.78 212 SER A N 1
ATOM 1668 C CA . SER A 1 212 ? 13.240 55.824 -26.627 1.00 44.78 212 SER A CA 1
ATOM 1669 C C . SER A 1 212 ? 12.368 54.628 -26.992 1.00 44.78 212 SER A C 1
ATOM 1671 O O . SER A 1 212 ? 12.830 53.832 -27.840 1.00 44.78 212 SER A O 1
#

pLDDT: mean 74.42, std 21.19, range [30.75, 95.06]

Secondary structure (DSSP, 8-state):
-PPPTT-EEEEEEEPPPTTGGGT--HHHHHHT-EEEEEEE---TTT--TTSTTTTSHHHHHHHHHHHHHHHHHHHHHIIIIIT----S-HHHHHHHHHHHHHHHHHHHHHHHHTSTT-HHHHTS-HHHHIIIIITS-EEEEEETTEEEEEEPTTS-----PPPTTSPPP--SPPS-PPPPP-------------------------------

InterPro domains:
  IPR025668 Transposase DDE domain [PF13701] (54-156)

Organism: Streptomyces chromofuscus (NCBI:txid42881)